Protein AF-A0A939VYL7-F1 (afdb_monomer_lite)

Radius of gyration: 39.89 Å; chains: 1; bounding box: 99×56×83 Å

Secondary structure (DSSP, 8-state):
---PPP---HHHHHHHHHHHHS---STT-HHHHHHHHHHHHHHHHHTT---HHHHHHHTT-PPPEEHHHHHHHHHHHHHT--TTS-PPPGGGS-HHHHHHHHHHHS-HHHHHH-SS--SEE-TTT-HHHHIIIIIHHHHHHHTTT---HHHHHHHHHHHHHHHHHHH--HHHHHHHHHHHHHHHHSS-----HHHHHHHHHHHHHHHHHHHHHHHHHHHHHHHHHHHHH-EEE-HHHHHHHHHHHHHS-S--HHHHHHHHHHHHHTT----PPEE-GGG-EEEEHHHHHHHHHHT--SS--HHHHHHHHHHH-EEGGGS--

Sequence (321 aa):
MNIEKIDLTIPQRRLMEIFAKTEVRGDYSDQCVRALLAYARELLNEHGYQSKTLNALLDGTLPRLDFGRYYHMVMCSIYDFDPNTPGTPPEQLSPREYRDSLLNCFPKIFCDLFPEPVQYIAPDQNLLITWEMWYGDLVKQELANIDDEEMRSILRIIYDYIQVCVSGWPIFHQCFMSRWTQYLLTREWPDNEDFYKEKWLEEKELREAFQKTNAYLAKENQEYSDALKERFITIADAARAVLRVAYSQDNVEKEADAWRKRITEGRVDLGDAIAGRQGRKFYSVAKVIRAFQKTNRETITDGQIADAINAKAIPKNRLPQ

Structure (mmCIF, N/CA/C/O backbone):
data_AF-A0A939VYL7-F1
#
_entry.id   AF-A0A939VYL7-F1
#
loop_
_atom_site.group_PDB
_atom_site.id
_atom_site.type_symbol
_atom_site.label_atom_id
_atom_site.label_alt_id
_atom_site.label_comp_id
_atom_site.label_asym_id
_atom_site.label_entity_id
_atom_site.label_seq_id
_atom_site.pdbx_PDB_ins_code
_atom_site.Cartn_x
_atom_site.Cartn_y
_atom_site.Cartn_z
_atom_site.occupancy
_atom_site.B_iso_or_equiv
_atom_site.auth_seq_id
_atom_site.auth_comp_id
_atom_site.auth_asym_id
_atom_site.auth_atom_id
_atom_site.pdbx_PDB_model_num
ATOM 1 N N . MET A 1 1 ? 18.830 -21.837 11.024 1.00 29.56 1 MET A N 1
ATOM 2 C CA . MET A 1 1 ? 19.267 -20.513 11.505 1.00 29.56 1 MET A CA 1
ATOM 3 C C . MET A 1 1 ? 18.029 -19.828 12.061 1.00 29.56 1 MET A C 1
ATOM 5 O O . MET A 1 1 ? 17.150 -19.490 11.280 1.00 29.56 1 MET A O 1
ATOM 9 N N . ASN A 1 2 ? 17.890 -19.784 13.388 1.00 27.95 2 ASN A N 1
ATOM 10 C CA . ASN A 1 2 ? 16.735 -19.182 14.057 1.00 27.95 2 ASN A CA 1
ATOM 11 C C . ASN A 1 2 ? 16.983 -17.681 14.198 1.00 27.95 2 ASN A C 1
ATOM 13 O O . ASN A 1 2 ? 18.020 -17.276 14.711 1.00 27.95 2 ASN A O 1
ATOM 17 N N . ILE A 1 3 ? 16.049 -16.874 13.703 1.00 35.19 3 ILE A N 1
ATOM 18 C CA . ILE A 1 3 ? 16.029 -15.428 13.914 1.00 35.19 3 ILE A CA 1
ATOM 19 C C . ILE A 1 3 ? 15.548 -15.227 15.355 1.00 35.19 3 ILE A C 1
ATOM 21 O O . ILE A 1 3 ? 14.353 -15.341 15.629 1.00 35.19 3 ILE A O 1
ATOM 25 N N . GLU A 1 4 ? 16.476 -15.027 16.289 1.00 41.34 4 GLU A N 1
ATOM 26 C CA . GLU A 1 4 ? 16.123 -14.598 17.643 1.00 41.34 4 GLU A CA 1
ATOM 27 C C . GLU A 1 4 ? 15.567 -13.167 17.598 1.00 41.34 4 GLU A C 1
ATOM 29 O O . GLU A 1 4 ? 15.972 -12.329 16.791 1.00 41.34 4 GLU A O 1
ATOM 34 N N . LYS A 1 5 ? 14.496 -12.974 18.369 1.00 43.06 5 LYS A N 1
ATOM 35 C CA . LYS A 1 5 ? 13.438 -11.982 18.172 1.00 43.06 5 LYS A CA 1
ATOM 36 C C . LYS A 1 5 ? 13.923 -10.548 18.386 1.00 43.06 5 LYS A C 1
ATOM 38 O O . LYS A 1 5 ? 14.433 -10.212 19.444 1.00 43.06 5 LYS A O 1
ATOM 43 N N . ILE A 1 6 ? 13.599 -9.676 17.432 1.00 49.97 6 ILE A N 1
ATOM 44 C CA . ILE A 1 6 ? 13.394 -8.252 17.712 1.00 49.97 6 ILE A CA 1
ATOM 45 C C . ILE A 1 6 ? 12.226 -8.177 18.711 1.00 49.97 6 ILE A C 1
ATOM 47 O O . ILE A 1 6 ? 11.111 -8.632 18.405 1.00 49.97 6 ILE A O 1
ATOM 51 N N . ASP A 1 7 ? 12.464 -7.649 19.912 1.00 45.94 7 ASP A N 1
ATOM 52 C CA . ASP A 1 7 ? 11.412 -7.417 20.909 1.00 45.94 7 ASP A CA 1
ATOM 53 C C . ASP A 1 7 ? 10.628 -6.145 20.581 1.00 45.94 7 ASP A C 1
ATOM 55 O O . ASP A 1 7 ? 10.653 -5.138 21.272 1.00 45.94 7 ASP A O 1
ATOM 59 N N . LEU A 1 8 ? 9.908 -6.230 19.464 1.00 52.94 8 LEU A N 1
ATOM 60 C CA . LEU A 1 8 ? 8.768 -5.379 19.157 1.00 52.94 8 LEU A CA 1
ATOM 61 C C . LEU A 1 8 ? 7.708 -5.543 20.250 1.00 52.94 8 LEU A C 1
ATOM 63 O O . LEU A 1 8 ? 7.498 -6.663 20.740 1.00 52.94 8 LEU A O 1
ATOM 67 N N . THR A 1 9 ? 6.963 -4.474 20.556 1.00 65.06 9 THR A N 1
ATOM 68 C CA . THR A 1 9 ? 5.746 -4.622 21.365 1.00 65.06 9 THR A CA 1
ATOM 69 C C . THR A 1 9 ? 4.814 -5.640 20.692 1.00 65.06 9 THR A C 1
ATOM 71 O O . THR A 1 9 ? 4.829 -5.799 19.463 1.00 65.06 9 THR A O 1
ATOM 74 N N . ILE A 1 10 ? 4.009 -6.369 21.478 1.00 67.69 10 ILE A N 1
ATOM 75 C CA . ILE A 1 10 ? 3.039 -7.339 20.931 1.00 67.69 10 ILE A CA 1
ATOM 76 C C . ILE A 1 10 ? 2.204 -6.690 19.806 1.00 67.69 10 ILE A C 1
ATOM 78 O O . ILE A 1 10 ? 2.081 -7.316 18.745 1.00 67.69 10 ILE A O 1
ATOM 82 N N . PRO A 1 11 ? 1.752 -5.423 19.947 1.00 75.31 11 PRO A N 1
ATOM 83 C CA . PRO A 1 11 ? 1.031 -4.759 18.877 1.00 75.31 11 PRO A CA 1
ATOM 84 C C . PRO A 1 11 ? 1.819 -4.492 17.589 1.00 75.31 11 PRO A C 1
ATOM 86 O O . PRO A 1 11 ? 1.315 -4.722 16.486 1.00 75.31 11 PRO A O 1
ATOM 89 N N . GLN A 1 12 ? 3.072 -4.051 17.704 1.00 73.25 12 GLN A N 1
ATOM 90 C CA . GLN A 1 12 ? 3.940 -3.794 16.552 1.00 73.25 12 GLN A CA 1
ATOM 91 C C . GLN A 1 12 ? 4.278 -5.073 15.789 1.00 73.25 12 GLN A C 1
ATOM 93 O O . GLN A 1 12 ? 4.226 -5.098 14.558 1.00 73.25 12 GLN A O 1
ATOM 98 N N . ARG A 1 13 ? 4.581 -6.156 16.517 1.00 73.44 13 ARG A N 1
ATOM 99 C CA . ARG A 1 13 ? 4.866 -7.464 15.919 1.00 73.44 13 ARG A CA 1
ATOM 100 C C . ARG A 1 13 ? 3.677 -7.950 15.098 1.00 73.44 13 ARG A C 1
ATOM 102 O O . ARG A 1 13 ? 3.864 -8.387 13.967 1.00 73.44 13 ARG A O 1
ATOM 109 N N . ARG A 1 14 ? 2.457 -7.826 15.631 1.00 79.50 14 ARG A N 1
ATOM 110 C CA . ARG A 1 14 ? 1.227 -8.229 14.932 1.00 79.50 14 ARG A CA 1
ATOM 111 C C . ARG A 1 14 ? 0.987 -7.405 13.667 1.00 79.50 14 ARG A C 1
ATOM 113 O O . ARG A 1 14 ? 0.710 -7.997 12.629 1.00 79.50 14 ARG A O 1
ATOM 120 N N . LEU A 1 15 ? 1.179 -6.084 13.707 1.00 84.56 15 LEU A N 1
ATOM 121 C CA . LEU A 1 15 ? 1.085 -5.237 12.508 1.00 84.56 15 LEU A CA 1
ATOM 122 C C . LEU A 1 15 ? 2.113 -5.617 11.439 1.00 84.56 15 LEU A C 1
ATOM 124 O O . LEU A 1 15 ? 1.754 -5.786 10.274 1.00 84.56 15 LEU A O 1
ATOM 128 N N . MET A 1 16 ? 3.379 -5.795 11.825 1.00 81.69 16 MET A N 1
ATOM 129 C CA . MET A 1 16 ? 4.428 -6.220 10.895 1.00 81.69 16 MET A CA 1
ATOM 130 C C . MET A 1 16 ? 4.134 -7.593 10.293 1.00 81.69 16 MET A C 1
ATOM 132 O O . MET A 1 16 ? 4.330 -7.791 9.098 1.00 81.69 16 MET A O 1
ATOM 136 N N . GLU A 1 17 ? 3.637 -8.534 11.096 1.00 81.44 17 GLU A N 1
ATOM 137 C CA . GLU A 1 17 ? 3.225 -9.845 10.605 1.00 81.44 17 GLU A CA 1
ATOM 138 C C . GLU A 1 17 ? 2.096 -9.747 9.579 1.00 81.44 17 GLU A C 1
ATOM 140 O O . GLU A 1 17 ? 2.155 -10.449 8.575 1.00 81.44 17 GLU A O 1
ATOM 145 N N . ILE A 1 18 ? 1.103 -8.878 9.789 1.00 86.31 18 ILE A N 1
ATOM 146 C CA . ILE A 1 18 ? 0.017 -8.664 8.823 1.00 86.31 18 ILE A CA 1
ATOM 147 C C . ILE A 1 18 ? 0.576 -8.118 7.506 1.00 86.31 18 ILE A C 1
ATOM 149 O O . ILE A 1 18 ? 0.309 -8.696 6.451 1.00 86.31 18 ILE A O 1
ATOM 153 N N . PHE A 1 19 ? 1.408 -7.073 7.554 1.00 84.50 19 PHE A N 1
ATOM 154 C CA . PHE A 1 19 ? 2.017 -6.503 6.349 1.00 84.50 19 PHE A CA 1
ATOM 155 C C . PHE A 1 19 ? 2.957 -7.479 5.625 1.00 84.50 19 PHE A C 1
ATOM 157 O O . PHE A 1 19 ? 3.020 -7.464 4.400 1.00 84.50 19 PHE A O 1
ATOM 164 N N . ALA A 1 20 ? 3.680 -8.334 6.355 1.00 80.19 20 ALA A N 1
ATOM 165 C CA . ALA A 1 20 ? 4.645 -9.269 5.775 1.00 80.19 20 ALA A CA 1
ATOM 166 C C . ALA A 1 20 ? 4.014 -10.570 5.252 1.00 80.19 20 ALA A C 1
ATOM 168 O O . ALA A 1 20 ? 4.524 -11.153 4.297 1.00 80.19 20 ALA A O 1
ATOM 169 N N . LYS A 1 21 ? 2.951 -11.068 5.899 1.00 76.50 21 LYS A N 1
ATOM 170 C CA . LYS A 1 21 ? 2.334 -12.369 5.579 1.00 76.50 21 LYS A CA 1
ATOM 171 C C . LYS A 1 21 ? 1.180 -12.266 4.597 1.00 76.50 21 LYS A C 1
ATOM 173 O O . LYS A 1 21 ? 0.828 -13.277 3.991 1.00 76.50 21 LYS A O 1
ATOM 178 N N . THR A 1 22 ? 0.566 -11.094 4.459 1.00 73.31 22 THR A N 1
ATOM 179 C CA . THR A 1 22 ? -0.538 -10.950 3.517 1.00 73.31 22 THR A CA 1
ATOM 180 C C . THR A 1 22 ? 0.039 -10.808 2.120 1.00 73.31 22 THR A C 1
ATOM 182 O O . THR A 1 22 ? 0.598 -9.770 1.772 1.00 73.31 22 THR A O 1
ATOM 185 N N . GLU A 1 23 ? -0.053 -11.874 1.322 1.00 58.44 23 GLU A N 1
ATOM 186 C CA . GLU A 1 23 ? 0.289 -11.788 -0.092 1.00 58.44 23 GLU A CA 1
ATOM 187 C C . GLU A 1 23 ? -0.561 -10.683 -0.730 1.00 58.44 23 GLU A C 1
ATOM 189 O O . GLU A 1 23 ? -1.791 -10.737 -0.721 1.00 58.44 23 GLU A O 1
ATOM 194 N N . VAL A 1 24 ? 0.091 -9.681 -1.320 1.00 62.75 24 VAL A N 1
ATOM 195 C CA . VAL A 1 24 ? -0.581 -8.683 -2.157 1.00 62.75 24 VAL A CA 1
ATOM 196 C C . VAL A 1 24 ? -0.895 -9.341 -3.505 1.00 62.75 24 VAL A C 1
ATOM 198 O O . VAL A 1 24 ? -0.261 -9.069 -4.521 1.00 62.75 24 VAL A O 1
ATOM 201 N N . ARG A 1 25 ? -1.819 -10.305 -3.506 1.00 47.66 25 ARG A N 1
ATOM 202 C CA . ARG A 1 25 ? -2.369 -10.918 -4.720 1.00 47.66 25 ARG A CA 1
ATOM 203 C C . ARG A 1 25 ? -3.832 -10.505 -4.848 1.00 47.66 25 ARG A C 1
ATOM 205 O O . ARG A 1 25 ? -4.690 -11.024 -4.142 1.00 47.66 25 ARG A O 1
ATOM 212 N N . GLY A 1 26 ? -4.097 -9.554 -5.742 1.00 55.09 26 GLY A N 1
ATOM 213 C CA . GLY A 1 26 ? -5.424 -8.980 -5.999 1.00 55.09 26 GLY A CA 1
ATOM 214 C C . GLY A 1 26 ? -5.404 -7.448 -6.056 1.00 55.09 26 GLY A C 1
ATOM 215 O O . GLY A 1 26 ? -4.470 -6.824 -5.554 1.00 55.09 26 GLY A O 1
ATOM 216 N N . ASP A 1 27 ? -6.436 -6.859 -6.667 1.00 57.31 27 ASP A N 1
ATOM 217 C CA . ASP A 1 27 ? -6.371 -5.540 -7.323 1.00 57.31 27 ASP A CA 1
ATOM 218 C C . ASP A 1 27 ? -6.078 -4.326 -6.413 1.00 57.31 27 ASP A C 1
ATOM 220 O O . ASP A 1 27 ? -5.590 -3.319 -6.916 1.00 57.31 27 ASP A O 1
ATOM 224 N N . TYR A 1 28 ? -6.293 -4.402 -5.088 1.00 72.50 28 TYR A N 1
ATOM 225 C CA . TYR A 1 28 ? -6.096 -3.256 -4.169 1.00 72.50 28 TYR A CA 1
ATOM 226 C C . TYR A 1 28 ? -5.668 -3.629 -2.736 1.00 72.50 28 TYR A C 1
ATOM 228 O O . TYR A 1 28 ? -5.910 -2.876 -1.801 1.00 72.50 28 TYR A O 1
ATOM 236 N N . SER A 1 29 ? -5.034 -4.786 -2.511 1.00 76.38 29 SER A N 1
ATOM 237 C CA . SER A 1 29 ? -4.622 -5.233 -1.155 1.00 76.38 29 SER A CA 1
ATOM 238 C C . SER A 1 29 ? -5.770 -5.434 -0.141 1.00 76.38 29 SER A C 1
ATOM 240 O O . SER A 1 29 ? -5.541 -5.385 1.069 1.00 76.38 29 SER A O 1
ATOM 242 N N . ASP A 1 30 ? -6.996 -5.715 -0.606 1.00 83.25 30 ASP A N 1
ATOM 243 C CA . ASP A 1 30 ? -8.198 -5.901 0.236 1.00 83.25 30 ASP A CA 1
ATOM 244 C C . ASP A 1 30 ? -7.983 -6.917 1.378 1.00 83.25 30 ASP A C 1
ATOM 246 O O . ASP A 1 30 ? -8.391 -6.682 2.514 1.00 83.25 30 ASP A O 1
ATOM 250 N N . GLN A 1 31 ? -7.248 -8.006 1.123 1.00 86.69 31 GLN A N 1
ATOM 251 C CA . GLN A 1 31 ? -6.921 -9.012 2.143 1.00 86.69 31 GLN A CA 1
ATOM 252 C C . GLN A 1 31 ? -6.084 -8.445 3.299 1.00 86.69 31 GLN A C 1
ATOM 254 O O . GLN A 1 31 ? -6.348 -8.756 4.461 1.00 86.69 31 GLN A O 1
ATOM 259 N N . CYS A 1 32 ? -5.097 -7.596 2.992 1.00 88.69 32 CYS A N 1
ATOM 260 C CA . CYS A 1 32 ? -4.253 -6.955 4.001 1.00 88.69 32 CYS A CA 1
ATOM 261 C C . CYS A 1 32 ? -5.101 -6.015 4.857 1.00 88.69 32 CYS A C 1
ATOM 263 O O . CYS A 1 32 ? -5.047 -6.057 6.084 1.00 88.69 32 CYS A O 1
ATOM 265 N N . VAL A 1 33 ? -5.971 -5.236 4.213 1.00 90.69 33 VAL A N 1
ATOM 266 C CA . VAL A 1 33 ? -6.884 -4.326 4.905 1.00 90.69 33 VAL A CA 1
ATOM 267 C C . VAL A 1 33 ? -7.865 -5.070 5.809 1.00 90.69 33 VAL A C 1
ATOM 269 O O . VAL A 1 33 ? -8.046 -4.669 6.959 1.00 90.69 33 VAL A O 1
ATOM 272 N N . ARG A 1 34 ? -8.442 -6.190 5.361 1.00 91.12 34 ARG A N 1
ATOM 273 C CA . ARG A 1 34 ? -9.291 -7.035 6.217 1.00 91.12 34 ARG A CA 1
ATOM 274 C C . ARG A 1 34 ? -8.541 -7.535 7.448 1.00 91.12 34 ARG A C 1
ATOM 276 O O . ARG A 1 34 ? -9.085 -7.472 8.547 1.00 91.12 34 ARG A O 1
ATOM 283 N N . ALA A 1 35 ? -7.299 -7.991 7.285 1.00 91.88 35 ALA A N 1
ATOM 284 C CA . ALA A 1 35 ? -6.472 -8.444 8.400 1.00 91.88 35 ALA A CA 1
ATOM 285 C C . ALA A 1 35 ? -6.142 -7.303 9.381 1.00 91.88 35 ALA A C 1
ATOM 287 O O . ALA A 1 35 ? -6.247 -7.489 10.593 1.00 91.88 35 ALA A O 1
ATOM 288 N N . LEU A 1 36 ? -5.818 -6.110 8.873 1.00 94.06 36 LEU A N 1
ATOM 289 C CA . LEU A 1 36 ? -5.571 -4.919 9.690 1.00 94.06 36 LEU A CA 1
ATOM 290 C C . LEU A 1 36 ? -6.812 -4.493 10.484 1.00 94.06 36 LEU A C 1
ATOM 292 O O . LEU A 1 36 ? -6.714 -4.218 11.678 1.00 94.06 36 LEU A O 1
ATOM 296 N N . LEU A 1 37 ? -7.987 -4.470 9.854 1.00 93.94 37 LEU A N 1
ATOM 297 C CA . LEU A 1 37 ? -9.239 -4.127 10.529 1.00 93.94 37 LEU A CA 1
ATOM 298 C C . LEU A 1 37 ? -9.678 -5.196 11.536 1.00 93.94 37 LEU A C 1
ATOM 300 O O . LEU A 1 37 ? -10.166 -4.851 12.612 1.00 93.94 37 LEU A O 1
ATOM 304 N N . ALA A 1 38 ? -9.473 -6.480 11.235 1.00 94.25 38 ALA A N 1
ATOM 305 C CA . ALA A 1 38 ? -9.711 -7.558 12.193 1.00 94.25 38 ALA A CA 1
ATOM 306 C C . ALA A 1 38 ? -8.823 -7.403 13.431 1.00 94.25 38 ALA A C 1
ATOM 308 O O . ALA A 1 38 ? -9.303 -7.527 14.555 1.00 94.25 38 ALA A O 1
ATOM 309 N N . TYR A 1 39 ? -7.560 -7.042 13.226 1.00 94.19 39 TYR A N 1
ATOM 310 C CA . TYR A 1 39 ? -6.636 -6.752 14.309 1.00 94.19 39 TYR A CA 1
ATOM 311 C C . TYR A 1 39 ? -7.027 -5.496 15.109 1.00 94.19 39 TYR A C 1
ATOM 313 O O . TYR A 1 39 ? -6.986 -5.509 16.336 1.00 94.19 39 TYR A O 1
ATOM 321 N N . ALA A 1 40 ? -7.508 -4.435 14.453 1.00 93.12 40 ALA A N 1
ATOM 322 C CA . ALA A 1 40 ? -8.075 -3.281 15.155 1.00 93.12 40 ALA A CA 1
ATOM 323 C C . ALA A 1 40 ? -9.275 -3.673 16.037 1.00 93.12 40 ALA A C 1
ATOM 325 O O . ALA A 1 40 ? -9.379 -3.211 17.172 1.00 93.12 40 ALA A O 1
ATOM 326 N N . ARG A 1 41 ? -10.154 -4.559 15.549 1.00 94.50 41 ARG A N 1
ATOM 327 C CA . ARG A 1 41 ? -11.270 -5.112 16.332 1.00 94.50 41 ARG A CA 1
ATOM 328 C C . ARG A 1 41 ? -10.785 -5.919 17.541 1.00 94.50 41 ARG A C 1
ATOM 330 O O . ARG A 1 41 ? -11.358 -5.772 18.616 1.00 94.50 41 ARG A O 1
ATOM 337 N N . GLU A 1 42 ? -9.747 -6.743 17.383 1.00 93.12 42 GLU A N 1
ATOM 338 C CA . GLU A 1 42 ? -9.113 -7.472 18.497 1.00 93.12 42 GLU A CA 1
ATOM 339 C C . GLU A 1 42 ? -8.641 -6.500 19.589 1.00 93.12 42 GLU A C 1
ATOM 341 O O . GLU A 1 42 ? -9.058 -6.627 20.740 1.00 93.12 42 GLU A O 1
ATOM 346 N N . LEU A 1 43 ? -7.875 -5.469 19.214 1.00 90.81 43 LEU A N 1
ATOM 347 C CA . LEU A 1 43 ? -7.377 -4.459 20.154 1.00 90.81 43 LEU A CA 1
ATOM 348 C C . LEU A 1 43 ? -8.503 -3.709 20.879 1.00 90.81 43 LEU A C 1
ATOM 350 O O . LEU A 1 43 ? -8.403 -3.473 22.084 1.00 90.81 43 LEU A O 1
ATOM 354 N N . LEU A 1 44 ? -9.582 -3.353 20.167 1.00 91.38 44 LEU A N 1
ATOM 355 C CA . LEU A 1 44 ? -10.740 -2.669 20.764 1.00 91.38 44 LEU A CA 1
ATOM 356 C C . LEU A 1 44 ? -11.351 -3.527 21.866 1.00 91.38 44 LEU A C 1
ATOM 358 O O . LEU A 1 44 ? -11.579 -3.032 22.967 1.00 91.38 44 LEU A O 1
ATOM 362 N N . ASN A 1 45 ? -11.546 -4.817 21.588 1.00 91.19 45 ASN A N 1
ATOM 363 C CA . ASN A 1 45 ? -12.119 -5.754 22.545 1.00 91.19 45 ASN A CA 1
ATOM 364 C C . ASN A 1 45 ? -11.245 -5.907 23.797 1.00 91.19 45 ASN A C 1
ATOM 366 O O . ASN A 1 45 ? -11.778 -5.920 24.905 1.00 91.19 45 ASN A O 1
ATOM 370 N N . GLU A 1 46 ? -9.921 -5.987 23.637 1.00 88.56 46 GLU A N 1
ATOM 371 C CA . GLU A 1 46 ? -8.975 -6.081 24.759 1.00 88.56 46 GLU A CA 1
ATOM 372 C C . GLU A 1 46 ? -9.034 -4.854 25.681 1.00 88.56 46 GLU A C 1
ATOM 374 O O . GLU A 1 46 ? -8.888 -4.986 26.895 1.00 88.56 46 GLU A O 1
ATOM 379 N N . HIS A 1 47 ? -9.303 -3.674 25.116 1.00 85.50 47 HIS A N 1
ATOM 380 C CA . HIS A 1 47 ? -9.349 -2.399 25.839 1.00 85.50 47 HIS A CA 1
ATOM 381 C C . HIS A 1 47 ? -10.779 -2.000 26.248 1.00 85.50 47 HIS A C 1
ATOM 383 O O . HIS A 1 47 ? -11.005 -0.895 26.737 1.00 85.50 47 HIS A O 1
ATOM 389 N N . GLY A 1 48 ? -11.762 -2.890 26.061 1.00 88.19 48 GLY A N 1
ATOM 390 C CA . GLY A 1 48 ? -13.160 -2.650 26.432 1.00 88.19 48 GLY A CA 1
ATOM 391 C C . GLY A 1 48 ? -13.907 -1.659 25.531 1.00 88.19 48 GLY A C 1
ATOM 392 O O . GLY A 1 48 ? -15.006 -1.228 25.879 1.00 88.19 48 GLY A O 1
ATOM 393 N N . TYR A 1 49 ? -13.349 -1.313 24.371 1.00 90.06 49 TYR A N 1
ATOM 394 C CA . TYR A 1 49 ? -14.006 -0.493 23.357 1.00 90.06 49 TYR A CA 1
ATOM 395 C C . TYR A 1 49 ? -14.791 -1.358 22.365 1.00 90.06 49 TYR A C 1
ATOM 397 O O . TYR A 1 49 ? -14.512 -2.539 22.163 1.00 90.06 49 TYR A O 1
ATOM 405 N N . GLN A 1 50 ? -15.789 -0.760 21.717 1.00 89.56 50 GLN A N 1
ATOM 406 C CA . GLN A 1 50 ? -16.590 -1.401 20.675 1.00 89.56 50 GLN A CA 1
ATOM 407 C C . GLN A 1 50 ? -16.861 -0.405 19.548 1.00 89.56 50 GLN A C 1
ATOM 409 O O . GLN A 1 50 ? -17.252 0.730 19.811 1.00 89.56 50 GLN A O 1
ATOM 414 N N . SER A 1 51 ? -16.715 -0.849 18.299 1.00 93.38 51 SER A N 1
ATOM 415 C CA . SER A 1 51 ? -17.203 -0.124 17.121 1.00 93.38 51 SER A CA 1
ATOM 416 C C . SER A 1 51 ? -18.271 -0.962 16.439 1.00 93.38 51 SER A C 1
ATOM 418 O O . SER A 1 51 ? -17.998 -2.034 15.893 1.00 93.38 51 SER A O 1
ATOM 420 N N . LYS A 1 52 ? -19.513 -0.469 16.474 1.00 94.44 52 LYS A N 1
ATOM 421 C CA . LYS A 1 52 ? -20.643 -1.134 15.820 1.00 94.44 52 LYS A CA 1
ATOM 422 C C . LYS A 1 52 ? -20.401 -1.209 14.317 1.00 94.44 52 LYS A C 1
ATOM 424 O O . LYS A 1 52 ? -20.677 -2.240 13.706 1.00 94.44 52 LYS A O 1
ATOM 429 N N . THR A 1 53 ? -19.877 -0.131 13.742 1.00 93.94 53 THR A N 1
ATOM 430 C CA . THR A 1 53 ? -19.656 -0.044 12.304 1.00 93.94 53 THR A CA 1
ATOM 431 C C . THR A 1 53 ? -18.527 -0.967 11.846 1.00 93.94 53 THR A C 1
ATOM 433 O O . THR A 1 53 ? -18.706 -1.694 10.871 1.00 93.94 53 THR A O 1
ATOM 436 N N . LEU A 1 54 ? -17.406 -1.025 12.573 1.00 94.00 54 LEU A N 1
ATOM 437 C CA . LEU A 1 54 ? -16.301 -1.938 12.263 1.00 94.00 54 LEU A CA 1
ATOM 438 C C . LEU A 1 54 ? -16.732 -3.405 12.345 1.00 94.00 54 LEU A C 1
ATOM 440 O O . LEU A 1 54 ? -16.384 -4.200 11.474 1.00 94.00 54 LEU A O 1
ATOM 444 N N . ASN A 1 55 ? -17.513 -3.758 13.368 1.00 94.38 55 ASN A N 1
ATOM 445 C CA . ASN A 1 55 ? -18.047 -5.109 13.505 1.00 94.38 55 ASN A CA 1
ATOM 446 C C . ASN A 1 55 ? -18.951 -5.453 12.315 1.00 94.38 55 ASN A C 1
ATOM 448 O O . ASN A 1 55 ? -18.747 -6.472 11.663 1.00 94.38 55 ASN A O 1
ATOM 452 N N . ALA A 1 56 ? -19.878 -4.560 11.955 1.00 92.88 56 ALA A N 1
ATOM 453 C CA . ALA A 1 56 ? -20.776 -4.790 10.829 1.00 92.88 56 ALA A CA 1
ATOM 454 C C . ALA A 1 56 ? -20.046 -4.910 9.477 1.00 92.88 56 ALA A C 1
ATOM 456 O O . ALA A 1 56 ? -20.430 -5.745 8.655 1.00 92.88 56 ALA A O 1
ATOM 457 N N . LEU A 1 57 ? -18.988 -4.113 9.267 1.00 91.19 57 LEU A N 1
ATOM 458 C CA . LEU A 1 57 ? -18.097 -4.192 8.103 1.00 91.19 57 LEU A CA 1
ATOM 459 C C . LEU A 1 57 ? -17.436 -5.570 7.989 1.00 91.19 57 LEU A C 1
ATOM 461 O O . LEU A 1 57 ? -17.487 -6.200 6.935 1.00 91.19 57 LEU A O 1
ATOM 465 N N . LEU A 1 58 ? -16.812 -6.034 9.074 1.00 91.62 58 LEU A N 1
ATOM 466 C CA . LEU A 1 58 ? -16.064 -7.293 9.090 1.00 91.62 58 LEU A CA 1
ATOM 467 C C . LEU A 1 58 ? -16.973 -8.523 9.030 1.00 91.62 58 LEU A C 1
ATOM 469 O O . LEU A 1 58 ? -16.592 -9.526 8.430 1.00 91.62 58 LEU A O 1
ATOM 473 N N . ASP A 1 59 ? -18.166 -8.435 9.613 1.00 91.44 59 ASP A N 1
ATOM 474 C CA . ASP A 1 59 ? -19.133 -9.533 9.652 1.00 91.44 59 ASP A CA 1
ATOM 475 C C . ASP A 1 59 ? -20.030 -9.574 8.397 1.00 91.44 59 ASP A C 1
ATOM 477 O O . ASP A 1 59 ? -20.851 -10.479 8.255 1.00 91.44 59 ASP A O 1
ATOM 481 N N . GLY A 1 60 ? -19.898 -8.602 7.484 1.00 87.81 60 GLY A N 1
ATOM 482 C CA . GLY A 1 60 ? -20.665 -8.549 6.235 1.00 87.81 60 GLY A CA 1
ATOM 483 C C . GLY A 1 60 ? -22.165 -8.312 6.441 1.00 87.81 60 GLY A C 1
ATOM 484 O O . GLY A 1 60 ? -22.980 -8.768 5.645 1.00 87.81 60 GLY A O 1
ATOM 485 N N . THR A 1 61 ? -22.547 -7.618 7.517 1.00 91.19 61 THR A N 1
ATOM 486 C CA . THR A 1 61 ? -23.962 -7.408 7.898 1.00 91.19 61 THR A CA 1
ATOM 487 C C . THR A 1 61 ? -24.518 -6.048 7.472 1.00 91.19 61 THR A C 1
ATOM 489 O O . THR A 1 61 ? -25.666 -5.715 7.776 1.00 91.19 61 THR A O 1
ATOM 492 N N . LEU A 1 62 ? -23.719 -5.247 6.765 1.00 90.50 62 LEU A N 1
ATOM 493 C CA . LEU A 1 62 ? -24.141 -3.946 6.260 1.00 90.50 62 LEU A CA 1
ATOM 494 C C . LEU A 1 62 ? -25.190 -4.066 5.140 1.00 90.50 62 LEU A C 1
ATOM 496 O O . LEU A 1 62 ? -25.151 -5.007 4.344 1.00 90.50 62 LEU A O 1
ATOM 500 N N . PRO A 1 63 ? -26.125 -3.102 5.043 1.00 89.81 63 PRO A N 1
ATOM 501 C CA . PRO A 1 63 ? -27.067 -3.046 3.933 1.00 89.81 63 PRO A CA 1
ATOM 502 C C . PRO A 1 63 ? -26.351 -2.715 2.618 1.00 89.81 63 PRO A C 1
ATOM 504 O O . PRO A 1 63 ? -25.268 -2.136 2.616 1.00 89.81 63 PRO A O 1
ATOM 507 N N . ARG A 1 64 ? -26.993 -3.029 1.485 1.00 90.19 64 ARG A N 1
ATOM 508 C CA . ARG A 1 64 ? -26.505 -2.613 0.161 1.00 90.19 64 ARG A CA 1
ATOM 509 C C . ARG A 1 64 ? -26.337 -1.097 0.090 1.00 90.19 64 ARG A C 1
ATOM 511 O O . ARG A 1 64 ? -27.196 -0.354 0.564 1.00 90.19 64 ARG A O 1
ATOM 518 N N . LEU A 1 65 ? -25.251 -0.665 -0.541 1.00 90.88 65 LEU A N 1
ATOM 519 C CA . LEU A 1 65 ? -24.879 0.740 -0.648 1.00 90.88 65 LEU A CA 1
ATOM 520 C C . LEU A 1 65 ? -25.496 1.343 -1.899 1.00 90.88 65 LEU A C 1
ATOM 522 O O . LEU A 1 65 ? -25.351 0.781 -2.980 1.00 90.88 65 LEU A O 1
ATOM 526 N N . ASP A 1 66 ? -26.161 2.482 -1.751 1.00 91.12 66 ASP A N 1
ATOM 527 C CA . ASP A 1 66 ? -26.709 3.249 -2.868 1.00 91.12 66 ASP A CA 1
ATOM 528 C C . ASP A 1 66 ? -25.595 4.101 -3.494 1.00 91.12 66 ASP A C 1
ATOM 530 O O . ASP A 1 66 ? -25.205 5.142 -2.952 1.00 91.12 66 ASP A O 1
ATOM 534 N N . PHE A 1 67 ? -25.043 3.624 -4.613 1.00 90.81 67 PHE A N 1
ATOM 535 C CA . PHE A 1 67 ? -23.949 4.310 -5.298 1.00 90.81 67 PHE A CA 1
ATOM 536 C C . PHE A 1 67 ? -24.427 5.588 -5.980 1.00 90.81 67 PHE A C 1
ATOM 538 O O . PHE A 1 67 ? -23.708 6.581 -5.945 1.00 90.81 67 PHE A O 1
ATOM 545 N N . GLY A 1 68 ? -25.647 5.611 -6.524 1.00 90.25 68 GLY A N 1
ATOM 546 C CA . GLY A 1 68 ? -26.216 6.815 -7.131 1.00 90.25 68 GLY A CA 1
ATOM 547 C C . GLY A 1 68 ? -26.329 7.960 -6.123 1.00 90.25 68 GLY A C 1
ATOM 548 O O . GLY A 1 68 ? -25.917 9.088 -6.403 1.00 90.25 68 GLY A O 1
ATOM 549 N N . ARG A 1 69 ? -26.800 7.662 -4.907 1.00 89.69 69 ARG A N 1
ATOM 550 C CA . ARG A 1 69 ? -26.861 8.637 -3.811 1.00 89.69 69 ARG A CA 1
ATOM 551 C C . ARG A 1 69 ? -25.477 9.092 -3.353 1.00 89.69 69 ARG A C 1
ATOM 553 O O . ARG A 1 69 ? -25.281 10.286 -3.127 1.00 89.69 69 ARG A O 1
ATOM 560 N N . TYR A 1 70 ? -24.534 8.163 -3.196 1.00 91.00 70 TYR A N 1
ATOM 561 C CA . TYR A 1 70 ? -23.153 8.496 -2.838 1.00 91.00 70 TYR A CA 1
ATOM 562 C C . TYR A 1 70 ? -22.504 9.399 -3.889 1.00 91.00 70 TYR A C 1
ATOM 564 O O . TYR A 1 70 ? -21.971 10.454 -3.554 1.00 91.00 70 TYR A O 1
ATOM 572 N N . TYR A 1 71 ? -22.629 9.021 -5.160 1.00 92.00 71 TYR A N 1
ATOM 573 C CA . TYR A 1 71 ? -22.129 9.770 -6.302 1.00 92.00 71 TYR A CA 1
ATOM 574 C C . TYR A 1 71 ? -22.675 11.202 -6.308 1.00 92.00 71 TYR A C 1
ATOM 576 O O . TYR A 1 71 ? -21.902 12.155 -6.380 1.00 92.00 71 TYR A O 1
ATOM 584 N N . HIS A 1 72 ? -23.994 11.361 -6.152 1.00 90.50 72 HIS A N 1
ATOM 585 C CA . HIS A 1 72 ? -24.638 12.673 -6.051 1.00 90.50 72 HIS A CA 1
ATOM 586 C C . HIS A 1 72 ? -24.051 13.515 -4.915 1.00 90.50 72 HIS A C 1
ATOM 588 O O . HIS A 1 72 ? -23.670 14.663 -5.125 1.00 90.50 72 HIS A O 1
ATOM 594 N N . MET A 1 73 ? -23.907 12.933 -3.724 1.00 90.12 73 MET A N 1
ATOM 595 C CA . MET A 1 73 ? -23.352 13.642 -2.571 1.00 90.12 73 MET A CA 1
ATOM 596 C C . MET A 1 73 ? -21.893 14.076 -2.771 1.00 90.12 73 MET A C 1
ATOM 598 O O . MET A 1 73 ? -21.547 15.194 -2.393 1.00 90.12 73 MET A O 1
ATOM 602 N N . VAL A 1 74 ? -21.050 13.237 -3.381 1.00 90.88 74 VAL A N 1
ATOM 603 C CA . VAL A 1 74 ? -19.660 13.599 -3.709 1.00 90.88 74 VAL A CA 1
ATOM 604 C C . VAL A 1 74 ? -19.627 14.759 -4.703 1.00 90.88 74 VAL A C 1
ATOM 606 O O . VAL A 1 74 ? -18.929 15.746 -4.477 1.00 90.88 74 VAL A O 1
ATOM 609 N N . MET A 1 75 ? -20.434 14.692 -5.764 1.00 90.38 75 MET A N 1
ATOM 610 C CA . MET A 1 75 ? -20.520 15.762 -6.759 1.00 90.38 75 MET A CA 1
ATOM 611 C C . MET A 1 75 ? -21.023 17.073 -6.138 1.00 90.38 75 MET A C 1
ATOM 613 O O . MET A 1 75 ? -20.424 18.123 -6.361 1.00 90.38 75 MET A O 1
ATOM 617 N N . CYS A 1 76 ? -22.063 17.028 -5.299 1.00 89.12 76 CYS A N 1
ATOM 618 C CA . CYS A 1 76 ? -22.537 18.203 -4.565 1.00 89.12 76 CYS A CA 1
ATOM 619 C C . CYS A 1 76 ? -21.449 18.812 -3.678 1.00 89.12 76 CYS A C 1
ATOM 621 O O . CYS A 1 76 ? -21.322 20.031 -3.640 1.00 89.12 76 CYS A O 1
ATOM 623 N N . SER A 1 77 ? -20.647 17.981 -3.007 1.00 87.31 77 SER A N 1
ATOM 624 C CA . SER A 1 77 ? -19.554 18.451 -2.155 1.00 87.31 77 SER A CA 1
ATOM 625 C C . SER A 1 77 ? -18.409 19.104 -2.931 1.00 87.31 77 SER A C 1
ATOM 627 O O . SER A 1 77 ? -17.733 19.959 -2.373 1.00 87.31 77 SER A O 1
ATOM 629 N N . ILE A 1 78 ? -18.138 18.681 -4.167 1.00 87.19 78 ILE A N 1
ATOM 630 C CA . ILE A 1 78 ? -17.032 19.220 -4.980 1.00 87.19 78 ILE A CA 1
ATOM 631 C C . ILE A 1 78 ? -17.429 20.528 -5.662 1.00 87.19 78 ILE A C 1
ATOM 633 O O . ILE A 1 78 ? -16.604 21.426 -5.810 1.00 87.19 78 ILE A O 1
ATOM 637 N N . TYR A 1 79 ? -18.684 20.623 -6.096 1.00 85.38 79 TYR A N 1
ATOM 638 C CA . TYR A 1 79 ? -19.197 21.765 -6.850 1.00 85.38 79 TYR A CA 1
ATOM 639 C C . TYR A 1 79 ? -20.034 22.736 -6.001 1.00 85.38 79 TYR A C 1
ATOM 641 O O . TYR A 1 79 ? -20.667 23.629 -6.561 1.00 85.38 79 TYR A O 1
ATOM 649 N N . ASP A 1 80 ? -20.040 22.573 -4.674 1.00 82.31 80 ASP A N 1
ATOM 650 C CA . ASP A 1 80 ? -20.790 23.394 -3.711 1.00 82.31 80 ASP A CA 1
ATOM 651 C C . ASP A 1 80 ? -22.297 23.521 -4.036 1.00 82.31 80 ASP A C 1
ATOM 653 O O . ASP A 1 80 ? -22.899 24.593 -3.933 1.00 82.31 80 ASP A O 1
ATOM 657 N N . PHE A 1 81 ? -22.936 22.410 -4.425 1.00 86.19 81 PHE A N 1
ATOM 658 C CA . PHE A 1 81 ? -24.385 22.351 -4.664 1.00 86.19 81 PHE A CA 1
ATOM 659 C C . PHE A 1 81 ? -25.167 21.887 -3.428 1.00 86.19 81 PHE A C 1
ATOM 661 O O . PHE A 1 81 ? -24.679 21.087 -2.631 1.00 86.19 81 PHE A O 1
ATOM 668 N N . ASP A 1 82 ? -26.427 22.328 -3.303 1.00 84.38 82 ASP A N 1
ATOM 669 C CA . ASP A 1 82 ? -27.336 21.841 -2.255 1.00 84.38 82 ASP A CA 1
ATOM 670 C C . ASP A 1 82 ? -27.611 20.336 -2.452 1.00 84.38 82 ASP A C 1
ATOM 672 O O . ASP A 1 82 ? -28.176 19.961 -3.487 1.00 84.38 82 ASP A O 1
ATOM 676 N N . PRO A 1 83 ? -27.272 19.470 -1.475 1.00 81.19 83 PRO A N 1
ATOM 677 C CA . PRO A 1 83 ? -27.476 18.025 -1.571 1.00 81.19 83 PRO A CA 1
ATOM 678 C C . PRO A 1 83 ? -28.950 17.620 -1.710 1.00 81.19 83 PRO A C 1
ATOM 680 O O . PRO A 1 83 ? -29.229 16.513 -2.170 1.00 81.19 83 PRO A O 1
ATOM 683 N N . ASN A 1 84 ? -29.895 18.497 -1.350 1.00 82.94 84 ASN A N 1
ATOM 684 C CA . ASN A 1 84 ? -31.330 18.265 -1.531 1.00 82.94 84 ASN A CA 1
ATOM 685 C C . ASN A 1 84 ? -31.808 18.540 -2.962 1.00 82.94 84 ASN A C 1
ATOM 687 O O . ASN A 1 84 ? -32.938 18.191 -3.309 1.00 82.94 84 ASN A O 1
ATOM 691 N N . THR A 1 85 ? -30.972 19.157 -3.800 1.00 79.19 85 THR A N 1
ATOM 692 C CA . THR A 1 85 ? -31.282 19.335 -5.218 1.00 79.19 85 THR A CA 1
ATOM 693 C C . THR A 1 85 ? -31.137 17.986 -5.913 1.00 79.19 85 THR A C 1
ATOM 695 O O . THR A 1 85 ? -30.077 17.373 -5.800 1.00 79.19 85 THR A O 1
ATOM 698 N N . PRO A 1 86 ? -32.159 17.492 -6.633 1.00 72.44 86 PRO A N 1
ATOM 699 C CA . PRO A 1 86 ? -32.024 16.256 -7.391 1.00 72.44 86 PRO A CA 1
ATOM 700 C C . PRO A 1 86 ? -30.964 16.442 -8.482 1.00 72.44 86 PRO A C 1
ATOM 702 O O . PRO A 1 86 ? -31.138 17.249 -9.395 1.00 72.44 86 PRO A O 1
ATOM 705 N N . GLY A 1 87 ? -29.852 15.718 -8.361 1.00 74.50 87 GLY A N 1
ATOM 706 C CA . GLY A 1 87 ? -28.810 15.671 -9.382 1.00 74.50 87 GLY A CA 1
ATOM 707 C C . GLY A 1 87 ? -29.117 14.652 -10.475 1.00 74.50 87 GLY A C 1
ATOM 708 O O . GLY A 1 87 ? -30.025 13.827 -10.353 1.00 74.50 87 GLY A O 1
ATOM 709 N N . THR A 1 88 ? -28.330 14.700 -11.548 1.00 82.19 88 THR A N 1
ATOM 710 C CA . THR A 1 88 ? -28.369 13.680 -12.600 1.00 82.19 88 THR A CA 1
ATOM 711 C C . THR A 1 88 ? -27.733 12.393 -12.067 1.00 82.19 88 THR A C 1
ATOM 713 O O . THR A 1 88 ? -26.552 12.416 -11.706 1.00 82.19 88 THR A O 1
ATOM 716 N N . PRO A 1 89 ? -28.471 11.274 -12.000 1.00 84.94 89 PRO A N 1
ATOM 717 C CA . PRO A 1 89 ? -27.915 10.009 -11.545 1.00 84.94 89 PRO A CA 1
ATOM 718 C C . PRO A 1 89 ? -26.906 9.464 -12.573 1.00 84.94 89 PRO A C 1
ATOM 720 O O . PRO A 1 89 ? -27.007 9.777 -13.765 1.00 84.94 89 PRO A O 1
ATOM 723 N N . PRO A 1 90 ? -25.921 8.658 -12.142 1.00 88.44 90 PRO A N 1
ATOM 724 C CA . PRO A 1 90 ? -24.812 8.245 -12.999 1.00 88.44 90 PRO A CA 1
ATOM 725 C C . PRO A 1 90 ? -25.265 7.444 -14.230 1.00 88.44 90 PRO A C 1
ATOM 727 O O . PRO A 1 90 ? -24.630 7.545 -15.275 1.00 88.44 90 PRO A O 1
ATOM 730 N N . GLU A 1 91 ? -26.388 6.719 -14.162 1.00 88.94 91 GLU A N 1
ATOM 731 C CA . GLU A 1 91 ? -26.951 5.960 -15.290 1.00 88.94 91 GLU A CA 1
ATOM 732 C C . GLU A 1 91 ? -27.493 6.853 -16.422 1.00 88.94 91 GLU A C 1
ATOM 734 O O . GLU A 1 91 ? -27.736 6.369 -17.526 1.00 88.94 91 GLU A O 1
ATOM 739 N N . GLN A 1 92 ? -27.718 8.144 -16.156 1.00 89.69 92 GLN A N 1
ATOM 740 C CA . GLN A 1 92 ? -28.220 9.113 -17.137 1.00 89.69 92 GLN A CA 1
ATOM 741 C C . GLN A 1 92 ? -27.106 9.927 -17.807 1.00 89.69 92 GLN A C 1
ATOM 743 O O . GLN A 1 92 ? -27.380 10.670 -18.750 1.00 89.69 92 GLN A O 1
ATOM 748 N N . LEU A 1 93 ? -25.862 9.803 -17.337 1.00 89.88 93 LEU A N 1
ATOM 749 C CA . LEU A 1 93 ? -24.707 10.449 -17.956 1.00 89.88 93 LEU A CA 1
ATOM 750 C C . LEU A 1 93 ? -24.280 9.691 -19.212 1.00 89.88 93 LEU A C 1
ATOM 752 O O . LEU A 1 93 ? -24.421 8.469 -19.305 1.00 89.88 93 LEU A O 1
ATOM 756 N N . SER A 1 94 ? -23.694 10.400 -20.179 1.00 93.44 94 SER A N 1
ATOM 757 C CA . SER A 1 94 ? -23.007 9.699 -21.261 1.00 93.44 94 SER A CA 1
ATOM 758 C C . SER A 1 94 ? -21.819 8.898 -20.698 1.00 93.44 94 SER A C 1
ATOM 760 O O . SER A 1 94 ? -21.212 9.312 -19.704 1.00 93.44 94 SER A O 1
ATOM 762 N N . PRO A 1 95 ? -21.406 7.787 -21.342 1.00 93.31 95 PRO A N 1
ATOM 763 C CA . PRO A 1 95 ? -20.279 6.984 -20.862 1.00 93.31 95 PRO A CA 1
ATOM 764 C C . PRO A 1 95 ? -18.997 7.798 -20.653 1.00 93.31 95 PRO A C 1
ATOM 766 O O . PRO A 1 95 ? -18.221 7.520 -19.744 1.00 93.31 95 PRO A O 1
ATOM 769 N N . ARG A 1 96 ? -18.783 8.829 -21.479 1.00 93.75 96 ARG A N 1
ATOM 770 C CA . ARG A 1 96 ? -17.637 9.730 -21.355 1.00 93.75 96 ARG A CA 1
ATOM 771 C C . ARG A 1 96 ? -17.742 10.619 -20.119 1.00 93.75 96 ARG A C 1
ATOM 773 O O . ARG A 1 96 ? -16.783 10.694 -19.367 1.00 93.75 96 ARG A O 1
ATOM 780 N N . GLU A 1 97 ? -18.889 11.256 -19.896 1.00 93.31 97 GLU A N 1
ATOM 781 C CA . GLU A 1 97 ? -19.096 12.134 -18.736 1.00 93.31 97 GLU A CA 1
ATOM 782 C C . GLU A 1 97 ? -18.991 11.367 -17.416 1.00 93.31 97 GLU A C 1
ATOM 784 O O . GLU A 1 97 ? -18.372 11.857 -16.477 1.00 93.31 97 GLU A O 1
ATOM 789 N N . TYR A 1 98 ? -19.535 10.148 -17.362 1.00 94.31 98 TYR A N 1
ATOM 790 C CA . TYR A 1 98 ? -19.397 9.269 -16.201 1.00 94.31 98 TYR A CA 1
ATOM 791 C C . TYR A 1 98 ? -17.935 8.893 -15.928 1.00 94.31 98 TYR A C 1
ATOM 793 O O . TYR A 1 98 ? -17.472 8.913 -14.792 1.00 94.31 98 TYR A O 1
ATOM 801 N N . ARG A 1 99 ? -17.169 8.563 -16.972 1.00 94.00 99 ARG A N 1
ATOM 802 C CA . ARG A 1 99 ? -15.746 8.245 -16.805 1.00 94.00 99 ARG A CA 1
ATOM 803 C C . ARG A 1 99 ? -14.927 9.456 -16.380 1.00 94.00 99 ARG A C 1
ATOM 805 O O . ARG A 1 99 ? -14.096 9.333 -15.482 1.00 94.00 99 ARG A O 1
ATOM 812 N N . ASP A 1 100 ? -15.178 10.607 -16.993 1.00 93.31 100 ASP A N 1
ATOM 813 C CA . ASP A 1 100 ? -14.483 11.848 -16.667 1.00 93.31 100 ASP A CA 1
ATOM 814 C C . ASP A 1 100 ? -14.784 12.277 -15.221 1.00 93.31 100 ASP A C 1
ATOM 816 O O . ASP A 1 100 ? -13.875 12.720 -14.518 1.00 93.31 100 ASP A O 1
ATOM 820 N N . SER A 1 101 ? -16.011 12.097 -14.723 1.00 92.69 101 SER A N 1
ATOM 821 C CA . SER A 1 101 ? -16.326 12.400 -13.324 1.00 92.69 101 SER A CA 1
ATOM 822 C C . SER A 1 101 ? -15.622 11.454 -12.352 1.00 92.69 101 SER A C 1
ATOM 824 O O . SER A 1 101 ? -15.010 11.929 -11.399 1.00 92.69 101 SER A O 1
ATOM 826 N N . LEU A 1 102 ? -15.616 10.139 -12.602 1.00 92.88 102 LEU A N 1
ATOM 827 C CA . LEU A 1 102 ? -14.905 9.183 -11.746 1.00 92.88 102 LEU A CA 1
ATOM 828 C C . LEU A 1 102 ? -13.407 9.487 -11.653 1.00 92.88 102 LEU A C 1
ATOM 830 O O . LEU A 1 102 ? -12.844 9.439 -10.564 1.00 92.88 102 LEU A O 1
ATOM 834 N N . LEU A 1 103 ? -12.771 9.833 -12.773 1.00 90.81 103 LEU A N 1
ATOM 835 C CA . LEU A 1 103 ? -11.339 10.138 -12.813 1.00 90.81 103 LEU A CA 1
ATOM 836 C C . LEU A 1 103 ? -10.966 11.411 -12.043 1.00 90.81 103 LEU A C 1
ATOM 838 O O . LEU A 1 103 ? -9.864 11.488 -11.502 1.00 90.81 103 LEU A O 1
ATOM 842 N N . ASN A 1 104 ? -11.851 12.409 -12.023 1.00 88.94 104 ASN A N 1
ATOM 843 C CA . ASN A 1 104 ? -11.548 13.727 -11.460 1.00 88.94 104 ASN A CA 1
ATOM 844 C C . ASN A 1 104 ? -12.092 13.933 -10.040 1.00 88.94 104 ASN A C 1
ATOM 846 O O . ASN A 1 104 ? -11.544 14.744 -9.295 1.00 88.94 104 ASN A O 1
ATOM 850 N N . CYS A 1 105 ? -13.163 13.231 -9.668 1.00 89.56 105 CYS A N 1
ATOM 851 C CA . CYS A 1 105 ? -13.920 13.499 -8.445 1.00 89.56 105 CYS A CA 1
ATOM 852 C C . CYS A 1 105 ? -13.873 12.358 -7.421 1.00 89.56 105 CYS A C 1
ATOM 854 O O . CYS A 1 105 ? -14.233 12.579 -6.267 1.00 89.56 105 CYS A O 1
ATOM 856 N N . PHE A 1 106 ? -13.444 11.154 -7.808 1.00 91.31 106 PHE A N 1
ATOM 857 C CA . PHE A 1 106 ? -13.508 9.966 -6.955 1.00 91.31 106 PHE A CA 1
ATOM 858 C C . PHE A 1 106 ? -12.127 9.317 -6.779 1.00 91.31 106 PHE A C 1
ATOM 860 O O . PHE A 1 106 ? -11.251 9.466 -7.636 1.00 91.31 106 PHE A O 1
ATOM 867 N N . PRO A 1 107 ? -11.906 8.567 -5.681 1.00 90.44 107 PRO A N 1
ATOM 868 C CA . PRO A 1 107 ? -10.729 7.717 -5.544 1.00 90.44 107 PRO A CA 1
ATOM 869 C C . PRO A 1 107 ? -10.587 6.750 -6.727 1.00 90.44 107 PRO A C 1
ATOM 871 O O . PRO A 1 107 ? -11.579 6.222 -7.240 1.00 90.44 107 PRO A O 1
ATOM 874 N N . LYS A 1 108 ? -9.340 6.475 -7.130 1.00 90.31 108 LYS A N 1
ATOM 875 C CA . LYS A 1 108 ? -9.016 5.665 -8.315 1.00 90.31 108 LYS A CA 1
ATOM 876 C C . LYS A 1 108 ? -9.744 4.314 -8.345 1.00 90.31 108 LYS A C 1
ATOM 878 O O . LYS A 1 108 ? -10.196 3.892 -9.408 1.00 90.31 108 LYS A O 1
ATOM 883 N N . ILE A 1 109 ? -9.911 3.675 -7.186 1.00 90.44 109 ILE A N 1
ATOM 884 C CA . ILE A 1 109 ? -10.592 2.380 -7.058 1.00 90.44 109 ILE A CA 1
ATOM 885 C C . ILE A 1 109 ? -12.008 2.368 -7.667 1.00 90.44 109 ILE A C 1
ATOM 887 O O . ILE A 1 109 ? -12.415 1.353 -8.227 1.00 90.44 109 ILE A O 1
ATOM 891 N N . PHE A 1 110 ? -12.749 3.485 -7.632 1.00 91.19 110 PHE A N 1
ATOM 892 C CA . PHE A 1 110 ? -14.089 3.553 -8.226 1.00 91.19 110 PHE A CA 1
ATOM 893 C C . PHE A 1 110 ? -14.041 3.492 -9.752 1.00 91.19 110 PHE A C 1
ATOM 895 O O . PHE A 1 110 ? -14.833 2.779 -10.360 1.00 91.19 110 PHE A O 1
ATOM 902 N N . CYS A 1 111 ? -13.093 4.199 -10.372 1.00 90.06 111 CYS A N 1
ATOM 903 C CA . CYS A 1 111 ? -12.902 4.171 -11.822 1.00 90.06 111 CYS A CA 1
ATOM 904 C C . CYS A 1 111 ? -12.510 2.774 -12.322 1.00 90.06 111 CYS A C 1
ATOM 906 O O . CYS A 1 111 ? -12.924 2.356 -13.408 1.00 90.06 111 CYS A O 1
ATOM 908 N N . ASP A 1 112 ? -11.711 2.059 -11.539 1.00 89.38 112 ASP A N 1
ATOM 909 C CA . ASP A 1 112 ? -11.203 0.753 -11.932 1.00 89.38 112 ASP A CA 1
ATOM 910 C C . ASP A 1 112 ? -12.254 -0.359 -11.742 1.00 89.38 112 ASP A C 1
ATOM 912 O O . ASP A 1 112 ? -12.388 -1.224 -12.608 1.00 89.38 112 ASP A O 1
ATOM 916 N N . LEU A 1 113 ? -13.037 -0.320 -10.655 1.00 88.81 113 LEU A N 1
ATOM 917 C CA . LEU A 1 113 ? -14.025 -1.361 -10.333 1.00 88.81 113 LEU A CA 1
ATOM 918 C C . LEU A 1 113 ? -15.418 -1.126 -10.924 1.00 88.81 113 LEU A C 1
ATOM 920 O O . LEU A 1 113 ? -16.144 -2.093 -11.154 1.00 88.81 113 LEU A O 1
ATOM 924 N N . PHE A 1 114 ? -15.796 0.126 -11.187 1.00 90.06 114 PHE A N 1
ATOM 925 C CA . PHE A 1 114 ? -17.105 0.485 -11.739 1.00 90.06 114 PHE A CA 1
ATOM 926 C C . PHE A 1 114 ? -16.931 1.179 -13.091 1.00 90.06 114 PHE A C 1
ATOM 928 O O . PHE A 1 114 ? -17.090 2.394 -13.215 1.00 90.06 114 PHE A O 1
ATOM 935 N N . PRO A 1 115 ? -16.562 0.417 -14.139 1.00 88.19 115 PRO A N 1
ATOM 936 C CA . PRO A 1 115 ? -16.377 0.970 -15.472 1.00 88.19 115 PRO A CA 1
ATOM 937 C C . PRO A 1 115 ? -17.677 1.476 -16.109 1.00 88.19 115 PRO A C 1
ATOM 939 O O . PRO A 1 115 ? -17.627 2.292 -17.033 1.00 88.19 115 PRO A O 1
ATOM 942 N N . GLU A 1 116 ? -18.811 0.989 -15.609 1.00 89.50 116 GLU A N 1
ATOM 943 C CA . GLU A 1 116 ? -20.171 1.368 -15.968 1.00 89.50 116 GLU A CA 1
ATOM 944 C C . GLU A 1 116 ? -20.955 1.706 -14.685 1.00 89.50 116 GLU A C 1
ATOM 946 O O . GLU A 1 116 ? -20.649 1.141 -13.628 1.00 89.50 116 GLU A O 1
ATOM 951 N N . PRO A 1 117 ? -21.964 2.596 -14.756 1.00 88.44 117 PRO A N 1
ATOM 952 C CA . PRO A 1 117 ? -22.798 2.948 -13.612 1.00 88.44 117 PRO A CA 1
ATOM 953 C C . PRO A 1 117 ? -23.470 1.732 -12.972 1.00 88.44 117 PRO A C 1
ATOM 955 O O . PRO A 1 117 ? -24.047 0.886 -13.657 1.00 88.44 117 PRO A O 1
ATOM 958 N N . VAL A 1 118 ? -23.456 1.684 -11.642 1.00 89.94 118 VAL A N 1
ATOM 959 C CA . VAL A 1 118 ? -24.180 0.689 -10.848 1.00 89.94 118 VAL A CA 1
ATOM 960 C C . VAL A 1 118 ? -25.076 1.395 -9.844 1.00 89.94 118 VAL A C 1
ATOM 962 O O . VAL A 1 118 ? -24.664 2.368 -9.228 1.00 89.94 118 VAL A O 1
ATOM 965 N N . GLN A 1 119 ? -26.286 0.887 -9.627 1.00 86.19 119 GLN A N 1
ATOM 966 C CA . GLN A 1 119 ? -27.188 1.492 -8.647 1.00 86.19 119 GLN A CA 1
ATOM 967 C C . GLN A 1 119 ? -26.822 1.084 -7.211 1.00 86.19 119 GLN A C 1
ATOM 969 O O . GLN A 1 119 ? -26.839 1.905 -6.294 1.00 86.19 119 GLN A O 1
ATOM 974 N N . TYR A 1 120 ? -26.476 -0.194 -7.016 1.00 90.00 120 TYR A N 1
ATOM 975 C CA . TYR A 1 120 ? -26.206 -0.766 -5.700 1.00 90.00 120 TYR A CA 1
ATOM 976 C C . TYR A 1 120 ? -24.895 -1.540 -5.661 1.00 90.00 120 TYR A C 1
ATOM 978 O O . TYR A 1 120 ? -24.626 -2.353 -6.544 1.00 90.00 120 TYR A O 1
ATOM 986 N N . ILE A 1 121 ? -24.136 -1.348 -4.582 1.00 88.69 121 ILE A N 1
ATOM 987 C CA . ILE A 1 121 ? -22.892 -2.069 -4.304 1.00 88.69 121 ILE A CA 1
ATOM 988 C C . ILE A 1 121 ? -23.099 -2.982 -3.093 1.00 88.69 121 ILE A C 1
ATOM 990 O O . ILE A 1 121 ? -23.707 -2.595 -2.090 1.00 88.69 121 ILE A O 1
ATOM 994 N N . ALA A 1 122 ? -22.620 -4.220 -3.204 1.00 86.94 122 ALA A N 1
ATOM 995 C CA . ALA A 1 122 ? -22.646 -5.194 -2.123 1.00 86.94 122 ALA A CA 1
ATOM 996 C C . ALA A 1 122 ? -21.437 -4.962 -1.185 1.00 86.94 122 ALA A C 1
ATOM 998 O O . ALA A 1 122 ? -20.299 -5.045 -1.655 1.00 86.94 122 ALA A O 1
ATOM 999 N N . PRO A 1 123 ? -21.647 -4.655 0.112 1.00 84.12 123 PRO A N 1
ATOM 1000 C CA . PRO A 1 123 ? -20.554 -4.274 1.012 1.00 84.12 123 PRO A CA 1
ATOM 1001 C C . PRO A 1 123 ? -19.528 -5.381 1.284 1.00 84.12 123 PRO A C 1
ATOM 1003 O O . PRO A 1 123 ? -18.365 -5.125 1.586 1.00 84.12 123 PRO A O 1
ATOM 1006 N N . ASP A 1 124 ? -19.966 -6.634 1.202 1.00 79.69 124 ASP A N 1
ATOM 1007 C CA . ASP A 1 124 ? -19.164 -7.825 1.466 1.00 79.69 124 ASP A CA 1
ATOM 1008 C C . ASP A 1 124 ? -18.136 -8.104 0.359 1.00 79.69 124 ASP A C 1
ATOM 1010 O O . ASP A 1 124 ? -17.061 -8.643 0.639 1.00 79.69 124 ASP A O 1
ATOM 1014 N N . GLN A 1 125 ? -18.431 -7.682 -0.875 1.00 76.06 125 GLN A N 1
ATOM 1015 C CA . GLN A 1 125 ? -17.599 -7.939 -2.051 1.00 76.06 125 GLN A CA 1
ATOM 1016 C C . GLN A 1 125 ? -16.302 -7.128 -2.068 1.00 76.06 125 GLN A C 1
ATOM 1018 O O . GLN A 1 125 ? -15.282 -7.627 -2.539 1.00 76.06 125 GLN A O 1
ATOM 1023 N N . ASN A 1 126 ? -16.315 -5.895 -1.554 1.00 78.06 126 ASN A N 1
ATOM 1024 C CA . ASN A 1 126 ? -15.125 -5.053 -1.505 1.00 78.06 126 ASN A CA 1
ATOM 1025 C C . ASN A 1 126 ? -15.165 -4.127 -0.283 1.00 78.06 126 ASN A C 1
ATOM 1027 O O . ASN A 1 126 ? -15.968 -3.189 -0.204 1.00 78.06 126 ASN A O 1
ATOM 1031 N N . LEU A 1 127 ? -14.278 -4.396 0.676 1.00 87.19 127 LEU A N 1
ATOM 1032 C CA . LEU A 1 127 ? -14.236 -3.660 1.934 1.00 87.19 127 LEU A CA 1
ATOM 1033 C C . LEU A 1 127 ? -13.752 -2.225 1.709 1.00 87.19 127 LEU A C 1
ATOM 1035 O O . LEU A 1 127 ? -14.239 -1.311 2.366 1.00 87.19 127 LEU A O 1
ATOM 1039 N N . LEU A 1 128 ? -12.831 -2.024 0.766 1.00 89.94 128 LEU A N 1
ATOM 1040 C CA . LEU A 1 128 ? -12.270 -0.716 0.436 1.00 89.94 128 LEU A CA 1
ATOM 1041 C C . LEU A 1 128 ? -13.318 0.223 -0.161 1.00 89.94 128 LEU A C 1
ATOM 1043 O O . LEU A 1 128 ? -13.405 1.375 0.243 1.00 89.94 128 LEU A O 1
ATOM 1047 N N . ILE A 1 129 ? -14.164 -0.271 -1.068 1.00 90.50 129 ILE A N 1
ATOM 1048 C CA . ILE A 1 129 ? -15.276 0.528 -1.600 1.00 90.50 129 ILE A CA 1
ATOM 1049 C C . ILE A 1 129 ? -16.253 0.899 -0.490 1.00 90.50 129 ILE A C 1
ATOM 1051 O O . ILE A 1 129 ? -16.632 2.059 -0.359 1.00 90.50 129 ILE A O 1
ATOM 1055 N N . THR A 1 130 ? -16.626 -0.071 0.343 1.00 90.69 130 THR A N 1
ATOM 1056 C CA . THR A 1 130 ? -17.526 0.184 1.473 1.00 90.69 130 THR A CA 1
ATOM 1057 C C . THR A 1 130 ? -16.944 1.229 2.417 1.00 90.69 130 THR A C 1
ATOM 1059 O O . THR A 1 130 ? -17.650 2.133 2.858 1.00 90.69 130 THR A O 1
ATOM 1062 N N . TRP A 1 131 ? -15.645 1.132 2.693 1.00 92.44 131 TRP A N 1
ATOM 1063 C CA . TRP A 1 131 ? -14.911 2.081 3.512 1.00 92.44 131 TRP A CA 1
ATOM 1064 C C . TRP A 1 131 ? -14.971 3.506 2.950 1.00 92.44 131 TRP A C 1
ATOM 1066 O O . TRP A 1 131 ? -15.321 4.425 3.689 1.00 92.44 131 TRP A O 1
ATOM 1076 N N . GLU A 1 132 ? -14.701 3.679 1.652 1.00 91.75 132 GLU A N 1
ATOM 1077 C CA . GLU A 1 132 ? -14.759 4.983 0.972 1.00 91.75 132 GLU A CA 1
ATOM 1078 C C . GLU A 1 132 ? -16.182 5.549 0.871 1.00 91.75 132 GLU A C 1
ATOM 1080 O O . GLU A 1 132 ? -16.383 6.766 0.845 1.00 91.75 132 GLU A O 1
ATOM 1085 N N . MET A 1 133 ? -17.196 4.684 0.878 1.00 92.19 133 MET A N 1
ATOM 1086 C CA . MET A 1 133 ? -18.608 5.066 0.916 1.00 92.19 133 MET A CA 1
ATOM 1087 C C . MET A 1 133 ? -19.083 5.422 2.339 1.00 92.19 133 MET A C 1
ATOM 1089 O O . MET A 1 133 ? -20.112 4.939 2.806 1.00 92.19 133 MET A O 1
ATOM 1093 N N . TRP A 1 134 ? -18.323 6.285 3.023 1.00 88.88 134 TRP A N 1
ATOM 1094 C CA . TRP A 1 134 ? -18.549 6.855 4.367 1.00 88.88 134 TRP A CA 1
ATOM 1095 C C . TRP A 1 134 ? -18.401 5.923 5.569 1.00 88.88 134 TRP A C 1
ATOM 1097 O O . TRP A 1 134 ? -18.300 6.414 6.696 1.00 88.88 134 TRP A O 1
ATOM 1107 N N . TYR A 1 135 ? -18.352 4.603 5.392 1.00 91.94 135 TYR A N 1
ATOM 1108 C CA . TYR A 1 135 ? -18.230 3.711 6.547 1.00 91.94 135 TYR A CA 1
ATOM 1109 C C . TYR A 1 135 ? -16.882 3.854 7.260 1.00 91.94 135 TYR A C 1
ATOM 1111 O O . TYR A 1 135 ? -16.843 3.733 8.482 1.00 91.94 135 TYR A O 1
ATOM 1119 N N . GLY A 1 136 ? -15.803 4.191 6.546 1.00 91.50 136 GLY A N 1
ATOM 1120 C CA . GLY A 1 136 ? -14.521 4.532 7.166 1.00 91.50 136 GLY A CA 1
ATOM 1121 C C . GLY A 1 136 ? -14.625 5.754 8.084 1.00 91.50 136 GLY A C 1
ATOM 1122 O O . GLY A 1 136 ? -14.122 5.733 9.208 1.00 91.50 136 GLY A O 1
ATOM 1123 N N . ASP A 1 137 ? -15.349 6.792 7.659 1.00 91.06 137 ASP A N 1
ATOM 1124 C CA . ASP A 1 137 ? -15.583 7.985 8.479 1.00 91.06 137 ASP A CA 1
ATOM 1125 C C . ASP A 1 137 ? -16.464 7.691 9.695 1.00 91.06 137 ASP A C 1
ATOM 1127 O O . ASP A 1 137 ? -16.193 8.206 10.780 1.00 91.06 137 ASP A O 1
ATOM 1131 N N . LEU A 1 138 ? -17.474 6.829 9.554 1.00 92.75 138 LEU A N 1
ATOM 1132 C CA . LEU A 1 138 ? -18.294 6.383 10.683 1.00 92.75 138 LEU A CA 1
ATOM 1133 C C . LEU A 1 138 ? -17.458 5.630 11.723 1.00 92.75 138 LEU A C 1
ATOM 1135 O O . LEU A 1 138 ? -17.544 5.946 12.908 1.00 92.75 138 LEU A O 1
ATOM 1139 N N . VAL A 1 139 ? -16.594 4.696 11.301 1.00 92.75 139 VAL A N 1
ATOM 1140 C CA . VAL A 1 139 ? -15.661 4.024 12.224 1.00 92.75 139 VAL A CA 1
ATOM 1141 C C . VAL A 1 139 ? -14.743 5.053 12.888 1.00 92.75 139 VAL A C 1
ATOM 1143 O O . VAL A 1 139 ? -14.531 5.009 14.097 1.00 92.75 139 VAL A O 1
ATOM 1146 N N . LYS A 1 140 ? -14.231 6.031 12.137 1.00 90.56 140 LYS A N 1
ATOM 1147 C CA . LYS A 1 140 ? -13.347 7.069 12.683 1.00 90.56 140 LYS A CA 1
ATOM 1148 C C . LYS A 1 140 ? -14.045 7.923 13.737 1.00 90.56 140 LYS A C 1
ATOM 1150 O O . LYS A 1 140 ? -13.426 8.259 14.743 1.00 90.56 140 LYS A O 1
ATOM 1155 N N . GLN A 1 141 ? -15.311 8.264 13.514 1.00 92.00 141 GLN A N 1
ATOM 1156 C CA . GLN A 1 141 ? -16.136 9.008 14.464 1.00 92.00 141 GLN A CA 1
ATOM 1157 C C . GLN A 1 141 ? -16.437 8.186 15.720 1.00 92.00 141 GLN A C 1
ATOM 1159 O O . GLN A 1 141 ? -16.266 8.697 16.825 1.00 92.00 141 GLN A O 1
ATOM 1164 N N . GLU A 1 142 ? -16.818 6.913 15.569 1.00 92.75 142 GLU A N 1
ATOM 1165 C CA . GLU A 1 142 ? -17.055 5.999 16.698 1.00 92.75 142 GLU A CA 1
ATOM 1166 C C . GLU A 1 142 ? -15.815 5.856 17.592 1.00 92.75 142 GLU A C 1
ATOM 1168 O O . GLU A 1 142 ? -15.934 5.745 18.810 1.00 92.75 142 GLU A O 1
ATOM 1173 N N . LEU A 1 143 ? -14.624 5.898 16.992 1.00 89.19 143 LEU A N 1
ATOM 1174 C CA . LEU A 1 143 ? -13.348 5.692 17.677 1.00 89.19 143 LEU A CA 1
ATOM 1175 C C . LEU A 1 143 ? -12.597 6.998 18.001 1.00 89.19 143 LEU A C 1
ATOM 1177 O O . LEU A 1 143 ? -11.448 6.954 18.445 1.00 89.19 143 LEU A O 1
ATOM 1181 N N . ALA A 1 144 ? -13.213 8.168 17.797 1.00 85.56 144 ALA A N 1
ATOM 1182 C CA . ALA A 1 144 ? -12.541 9.465 17.932 1.00 85.56 144 ALA A CA 1
ATOM 1183 C C . ALA A 1 144 ? -12.063 9.770 19.365 1.00 85.56 144 ALA A C 1
ATOM 1185 O O . ALA A 1 144 ? -11.06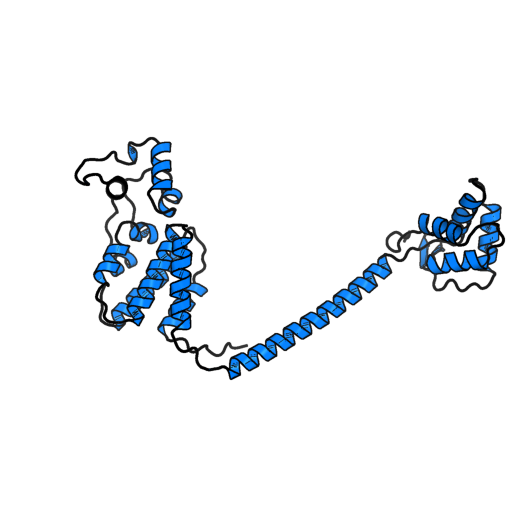5 10.469 19.542 1.00 85.56 144 ALA A O 1
ATOM 1186 N N . ASN A 1 145 ? -12.758 9.222 20.367 1.00 82.12 145 ASN A N 1
ATOM 1187 C CA . ASN A 1 145 ? -12.550 9.503 21.791 1.00 82.12 145 ASN A CA 1
ATOM 1188 C C . ASN A 1 145 ? -11.811 8.376 22.532 1.00 82.12 145 ASN A C 1
ATOM 1190 O O . ASN A 1 145 ? -11.940 8.253 23.745 1.00 82.12 145 ASN A O 1
ATOM 1194 N N . ILE A 1 146 ? -11.089 7.507 21.821 1.00 87.19 146 ILE A N 1
ATOM 1195 C CA . ILE A 1 146 ? -10.233 6.516 22.482 1.00 87.19 146 ILE A CA 1
ATOM 1196 C C . ILE A 1 146 ? -9.102 7.254 23.207 1.00 87.19 146 ILE A C 1
ATOM 1198 O O . ILE A 1 146 ? -8.308 7.950 22.570 1.00 87.19 146 ILE A O 1
ATOM 1202 N N . ASP A 1 147 ? -9.006 7.067 24.523 1.00 82.44 147 ASP A N 1
ATOM 1203 C CA . ASP A 1 147 ? -7.992 7.720 25.363 1.00 82.44 147 ASP A CA 1
ATOM 1204 C C . ASP A 1 147 ? -6.614 7.035 25.277 1.00 82.44 147 ASP A C 1
ATOM 1206 O O . ASP A 1 147 ? -5.603 7.589 25.705 1.00 82.44 147 ASP A O 1
ATOM 1210 N N . ASP A 1 148 ? -6.539 5.870 24.632 1.00 85.00 148 ASP A N 1
ATOM 1211 C CA . ASP A 1 148 ? -5.301 5.135 24.378 1.00 85.00 148 ASP A CA 1
ATOM 1212 C C . ASP A 1 148 ? -4.511 5.717 23.181 1.00 85.00 148 ASP A C 1
ATOM 1214 O O . ASP A 1 148 ? -4.980 5.776 22.038 1.00 85.00 148 ASP A O 1
ATOM 1218 N N . GLU A 1 149 ? -3.288 6.190 23.440 1.00 83.75 149 GLU A N 1
ATOM 1219 C CA . GLU A 1 149 ? -2.387 6.760 22.426 1.00 83.75 149 GLU A CA 1
ATOM 1220 C C . GLU A 1 149 ? -1.812 5.729 21.446 1.00 83.75 149 GLU A C 1
ATOM 1222 O O . GLU A 1 149 ? -1.622 6.041 20.261 1.00 83.75 149 GLU A O 1
ATOM 1227 N N . GLU A 1 150 ? -1.536 4.509 21.910 1.00 83.25 150 GLU A N 1
ATOM 1228 C CA . GLU A 1 150 ? -1.016 3.429 21.072 1.00 83.25 150 GLU A CA 1
ATOM 1229 C C . GLU A 1 150 ? -2.083 2.993 20.083 1.00 83.25 150 GLU A C 1
ATOM 1231 O O . GLU A 1 150 ? -1.848 2.944 18.875 1.00 83.25 150 GLU A O 1
ATOM 1236 N N . MET A 1 151 ? -3.293 2.789 20.581 1.00 86.88 151 MET A N 1
ATOM 1237 C CA . MET A 1 151 ? -4.433 2.417 19.777 1.00 86.88 151 MET A CA 1
ATOM 1238 C C . MET A 1 151 ? -4.782 3.482 18.739 1.00 86.88 151 MET A C 1
ATOM 1240 O O . MET A 1 151 ? -4.980 3.162 17.565 1.00 86.88 151 MET A O 1
ATOM 1244 N N . ARG A 1 152 ? -4.803 4.763 19.128 1.00 87.69 152 ARG A N 1
ATOM 1245 C CA . ARG A 1 152 ? -5.016 5.865 18.177 1.00 87.69 152 ARG A CA 1
ATOM 1246 C C . ARG A 1 152 ? -3.944 5.894 17.092 1.00 87.69 152 ARG A C 1
ATOM 1248 O O . ARG A 1 152 ? -4.264 6.153 15.931 1.00 87.69 152 ARG A O 1
ATOM 1255 N N . SER A 1 153 ? -2.690 5.622 17.451 1.00 88.75 153 SER A N 1
ATOM 1256 C CA . SER A 1 153 ? -1.583 5.532 16.494 1.00 88.75 153 SER A CA 1
ATOM 1257 C C . SER A 1 153 ? -1.784 4.385 15.502 1.00 88.75 153 SER A C 1
ATOM 1259 O O . SER A 1 153 ? -1.717 4.610 14.294 1.00 88.75 153 SER A O 1
ATOM 1261 N N . ILE A 1 154 ? -2.113 3.187 15.993 1.00 89.94 154 ILE A N 1
ATOM 1262 C CA . ILE A 1 154 ? -2.381 2.004 15.162 1.00 89.94 154 ILE A CA 1
ATOM 1263 C C . ILE A 1 154 ? -3.549 2.260 14.213 1.00 89.94 154 ILE A C 1
ATOM 1265 O O . ILE A 1 154 ? -3.420 2.057 13.007 1.00 89.94 154 ILE A O 1
ATOM 1269 N N . LEU A 1 155 ? -4.670 2.765 14.731 1.00 90.62 155 LEU A N 1
ATOM 1270 C CA . LEU A 1 155 ? -5.840 3.080 13.918 1.00 90.62 155 LEU A CA 1
ATOM 1271 C C . LEU A 1 155 ? -5.474 4.060 12.801 1.00 90.62 155 LEU A C 1
ATOM 1273 O O . LEU A 1 155 ? -5.787 3.797 11.645 1.00 90.62 155 LEU A O 1
ATOM 1277 N N . ARG A 1 156 ? -4.749 5.146 13.104 1.00 90.50 156 ARG A N 1
ATOM 1278 C CA . ARG A 1 156 ? -4.296 6.124 12.094 1.00 90.50 156 ARG A CA 1
ATOM 1279 C C . ARG A 1 156 ? -3.435 5.504 10.995 1.00 90.50 156 ARG A C 1
ATOM 1281 O O . ARG A 1 156 ? -3.598 5.880 9.839 1.00 90.50 156 ARG A O 1
ATOM 1288 N N . ILE A 1 157 ? -2.545 4.574 11.338 1.00 91.94 157 ILE A N 1
ATOM 1289 C CA . ILE A 1 157 ? -1.720 3.849 10.358 1.00 91.94 157 ILE A CA 1
ATOM 1290 C C . ILE A 1 157 ? -2.607 3.018 9.432 1.00 91.94 157 ILE A C 1
ATOM 1292 O O . ILE A 1 157 ? -2.410 3.036 8.219 1.00 91.94 157 ILE A O 1
ATOM 1296 N N . ILE A 1 158 ? -3.606 2.331 9.991 1.00 93.38 158 ILE A N 1
ATOM 1297 C CA . ILE A 1 158 ? -4.564 1.539 9.215 1.00 93.38 158 ILE A CA 1
ATOM 1298 C C . ILE A 1 158 ? -5.384 2.444 8.285 1.00 93.38 158 ILE A C 1
ATOM 1300 O O . ILE A 1 158 ? -5.492 2.142 7.099 1.00 93.38 158 ILE A O 1
ATOM 1304 N N . TYR A 1 159 ? -5.893 3.580 8.783 1.00 92.00 159 TYR A N 1
ATOM 1305 C CA . TYR A 1 159 ? -6.596 4.580 7.964 1.00 92.00 159 TYR A CA 1
ATOM 1306 C C . TYR A 1 159 ? -5.742 5.041 6.779 1.00 92.00 159 TYR A C 1
ATOM 1308 O O . TYR A 1 159 ? -6.208 5.013 5.641 1.00 92.00 159 TYR A O 1
ATOM 1316 N N . ASP A 1 160 ? -4.492 5.441 7.026 1.00 91.44 160 ASP A N 1
ATOM 1317 C CA . ASP A 1 160 ? -3.613 5.928 5.961 1.00 91.44 160 ASP A CA 1
ATOM 1318 C C . ASP A 1 160 ? -3.283 4.827 4.949 1.00 91.44 160 ASP A C 1
ATOM 1320 O O . ASP A 1 160 ? -3.249 5.090 3.750 1.00 91.44 160 ASP A O 1
ATOM 1324 N N . TYR A 1 161 ? -3.081 3.588 5.404 1.00 91.94 161 TYR A N 1
ATOM 1325 C CA . TYR A 1 161 ? -2.831 2.461 4.508 1.00 91.94 161 TYR A CA 1
ATOM 1326 C C . TYR A 1 161 ? -4.020 2.189 3.578 1.00 91.94 161 TYR A C 1
ATOM 1328 O O . TYR A 1 161 ? -3.834 1.985 2.378 1.00 91.94 161 TYR A O 1
ATOM 1336 N N . ILE A 1 162 ? -5.249 2.245 4.099 1.00 92.44 162 ILE A N 1
ATOM 1337 C CA . ILE A 1 162 ? -6.462 2.104 3.282 1.00 92.44 162 ILE A CA 1
ATOM 1338 C C . ILE A 1 162 ? -6.535 3.224 2.236 1.00 92.44 162 ILE A C 1
ATOM 1340 O O . ILE A 1 162 ? -6.787 2.952 1.063 1.00 92.44 162 ILE A O 1
ATOM 1344 N N . GLN A 1 163 ? -6.206 4.462 2.620 1.00 90.38 163 GLN A N 1
ATOM 1345 C CA . GLN A 1 163 ? -6.151 5.597 1.692 1.00 90.38 163 GLN A CA 1
ATOM 1346 C C . GLN A 1 163 ? -5.094 5.423 0.592 1.00 90.38 163 GLN A C 1
ATOM 1348 O O . GLN A 1 163 ? -5.330 5.794 -0.560 1.00 90.38 163 GLN A O 1
ATOM 1353 N N . VAL A 1 164 ? -3.946 4.810 0.899 1.00 89.81 164 VAL A N 1
ATOM 1354 C CA . VAL A 1 164 ? -2.958 4.420 -0.123 1.00 89.81 164 VAL A CA 1
ATOM 1355 C C . VAL A 1 164 ? -3.558 3.427 -1.114 1.00 89.81 164 VAL A C 1
ATOM 1357 O O . VAL A 1 164 ? -3.360 3.580 -2.319 1.00 89.81 164 VAL A O 1
ATOM 1360 N N . CYS A 1 165 ? -4.309 2.442 -0.618 1.00 89.00 165 CYS A N 1
ATOM 1361 C CA . CYS A 1 165 ? -4.909 1.403 -1.448 1.00 89.00 165 CYS A CA 1
ATOM 1362 C C . CYS A 1 165 ? -5.972 1.963 -2.407 1.00 89.00 165 CYS A C 1
ATOM 1364 O O . CYS A 1 165 ? -6.012 1.554 -3.561 1.00 89.00 165 CYS A O 1
ATOM 1366 N N . VAL A 1 166 ? -6.809 2.906 -1.964 1.00 89.12 166 VAL A N 1
ATOM 1367 C CA . VAL A 1 166 ? -7.981 3.368 -2.739 1.00 89.12 166 VAL A CA 1
ATOM 1368 C C . VAL A 1 166 ? -7.723 4.556 -3.664 1.00 89.12 166 VAL A C 1
ATOM 1370 O O . VAL A 1 166 ? -8.339 4.660 -4.726 1.00 89.12 166 VAL A O 1
ATOM 1373 N N . SER A 1 167 ? -6.829 5.469 -3.279 1.00 83.81 167 SER A N 1
ATOM 1374 C CA . SER A 1 167 ? -6.657 6.750 -3.976 1.00 83.81 167 SER A CA 1
ATOM 1375 C C . SER A 1 167 ? -5.708 6.662 -5.169 1.00 83.81 167 SER A C 1
ATOM 1377 O O . SER A 1 167 ? -5.931 7.305 -6.192 1.00 83.81 167 SER A O 1
ATOM 1379 N N . GLY A 1 168 ? -4.614 5.904 -5.033 1.00 70.56 168 GLY A N 1
ATOM 1380 C CA . GLY A 1 168 ? -3.485 5.947 -5.960 1.00 70.56 168 GLY A CA 1
ATOM 1381 C C . GLY A 1 168 ? -2.709 7.275 -5.970 1.00 70.56 168 GLY A C 1
ATOM 1382 O O . GLY A 1 168 ? -1.855 7.453 -6.840 1.00 70.56 168 GLY A O 1
ATOM 1383 N N . TRP A 1 169 ? -2.974 8.215 -5.050 1.00 78.12 169 TRP A N 1
ATOM 1384 C CA . TRP A 1 169 ? -2.282 9.510 -5.027 1.00 78.12 169 TRP A CA 1
ATOM 1385 C C . TRP A 1 169 ? -1.005 9.461 -4.171 1.00 78.12 169 TRP A C 1
ATOM 1387 O O . TRP A 1 169 ? -1.043 8.982 -3.033 1.00 78.12 169 TRP A O 1
ATOM 1397 N N . PRO A 1 170 ? 0.125 10.030 -4.645 1.00 81.06 170 PRO A N 1
ATOM 1398 C CA . PRO A 1 170 ? 1.405 9.962 -3.932 1.00 81.06 170 PRO A CA 1
ATOM 1399 C C . PRO A 1 170 ? 1.388 10.545 -2.513 1.00 81.06 170 PRO A C 1
ATOM 1401 O O . PRO A 1 170 ? 2.145 10.092 -1.655 1.00 81.06 170 PRO A O 1
ATOM 1404 N N . ILE A 1 171 ? 0.530 11.535 -2.250 1.00 83.38 171 ILE A N 1
ATOM 1405 C CA . ILE A 1 171 ? 0.455 12.199 -0.944 1.00 83.38 171 ILE A CA 1
ATOM 1406 C C . ILE A 1 171 ? 0.040 11.235 0.173 1.00 83.38 171 ILE A C 1
ATOM 1408 O O . ILE A 1 171 ? 0.653 11.243 1.237 1.00 83.38 171 ILE A O 1
ATOM 1412 N N . PHE A 1 172 ? -0.917 10.336 -0.077 1.00 86.44 172 PHE A N 1
ATOM 1413 C CA . PHE A 1 172 ? -1.338 9.357 0.927 1.00 86.44 172 PHE A CA 1
ATOM 1414 C C . PHE A 1 172 ? -0.235 8.341 1.210 1.00 86.44 172 PHE A C 1
ATOM 1416 O O . PHE A 1 172 ? -0.042 7.954 2.360 1.00 86.44 172 PHE A O 1
ATOM 1423 N N . HIS A 1 173 ? 0.560 7.981 0.196 1.00 85.06 173 HIS A N 1
ATOM 1424 C CA . HIS A 1 173 ? 1.730 7.125 0.385 1.00 85.06 173 HIS A CA 1
ATOM 1425 C C . HIS A 1 173 ? 2.782 7.803 1.267 1.00 85.06 173 HIS A C 1
ATOM 1427 O O . HIS A 1 173 ? 3.339 7.173 2.163 1.00 85.06 173 HIS A O 1
ATOM 1433 N N . GLN A 1 174 ? 3.037 9.098 1.064 1.00 84.38 174 GLN A N 1
ATOM 1434 C CA . GLN A 1 174 ? 3.938 9.866 1.927 1.00 84.38 174 GLN A CA 1
ATOM 1435 C C . GLN A 1 174 ? 3.415 9.950 3.366 1.00 84.38 174 GLN A C 1
ATOM 1437 O O . GLN A 1 174 ? 4.188 9.739 4.302 1.00 84.38 174 GLN A O 1
ATOM 1442 N N . CYS A 1 175 ? 2.117 10.209 3.553 1.00 86.62 175 CYS A N 1
ATOM 1443 C CA . CYS A 1 175 ? 1.489 10.237 4.875 1.00 86.62 175 CYS A CA 1
ATOM 1444 C C . CYS A 1 175 ? 1.614 8.890 5.593 1.00 86.62 175 CYS A C 1
ATOM 1446 O O . CYS A 1 175 ? 2.113 8.858 6.719 1.00 86.62 175 CYS A O 1
ATOM 1448 N N . PHE A 1 176 ? 1.242 7.795 4.923 1.00 91.31 176 PHE A N 1
ATOM 1449 C CA . PHE A 1 176 ? 1.364 6.444 5.463 1.00 91.31 176 PHE A CA 1
ATOM 1450 C C . PHE A 1 176 ? 2.812 6.127 5.833 1.00 91.31 176 PHE A C 1
ATOM 1452 O O . PHE A 1 176 ? 3.080 5.781 6.978 1.00 91.31 176 PHE A O 1
ATOM 1459 N N . MET A 1 177 ? 3.758 6.305 4.904 1.00 87.62 177 MET A N 1
ATOM 1460 C CA . MET A 1 177 ? 5.167 5.999 5.155 1.00 87.62 177 MET A CA 1
ATOM 1461 C C . MET A 1 177 ? 5.733 6.820 6.308 1.00 87.62 177 MET A C 1
ATOM 1463 O O . MET A 1 177 ? 6.465 6.276 7.128 1.00 87.62 177 MET A O 1
ATOM 1467 N N . SER A 1 178 ? 5.380 8.103 6.402 1.00 86.06 178 SER A N 1
ATOM 1468 C CA . SER A 1 178 ? 5.798 8.967 7.505 1.00 86.06 178 SER A CA 1
ATOM 1469 C C . SER A 1 178 ? 5.268 8.456 8.847 1.00 86.06 178 SER A C 1
ATOM 1471 O O . SER A 1 178 ? 6.059 8.200 9.754 1.00 86.06 178 SER A O 1
ATOM 1473 N N . ARG A 1 179 ? 3.952 8.212 8.971 1.00 87.62 179 ARG A N 1
ATOM 1474 C CA . ARG A 1 179 ? 3.352 7.739 10.233 1.00 87.62 179 ARG A CA 1
ATOM 1475 C C . ARG A 1 179 ? 3.794 6.330 10.603 1.00 87.62 179 ARG A C 1
ATOM 1477 O O . ARG A 1 179 ? 4.073 6.074 11.770 1.00 87.62 179 ARG A O 1
ATOM 1484 N N . TRP A 1 180 ? 3.885 5.435 9.625 1.00 89.00 180 TRP A N 1
ATOM 1485 C CA . TRP A 1 180 ? 4.362 4.072 9.823 1.00 89.00 180 TRP A CA 1
ATOM 1486 C C . TRP A 1 180 ? 5.813 4.062 10.304 1.00 89.00 180 TRP A C 1
ATOM 1488 O O . TRP A 1 180 ? 6.122 3.448 11.321 1.00 89.00 180 TRP A O 1
ATOM 1498 N N . THR A 1 181 ? 6.687 4.815 9.633 1.00 83.62 181 THR A N 1
ATOM 1499 C CA . THR A 1 181 ? 8.097 4.937 10.024 1.00 83.62 181 THR A CA 1
ATOM 1500 C C . THR A 1 181 ? 8.219 5.563 11.407 1.00 83.62 181 THR A C 1
ATOM 1502 O O . THR A 1 181 ? 8.945 5.043 12.246 1.00 83.62 181 THR A O 1
ATOM 1505 N N . GLN A 1 182 ? 7.468 6.629 11.693 1.00 81.44 182 GLN A N 1
ATOM 1506 C CA . GLN A 1 182 ? 7.461 7.244 13.017 1.00 81.44 182 GLN A CA 1
ATOM 1507 C C . GLN A 1 182 ? 7.033 6.242 14.094 1.00 81.44 182 GLN A C 1
ATOM 1509 O O . GLN A 1 182 ? 7.713 6.131 15.104 1.00 81.44 182 GLN A O 1
ATOM 1514 N N . TYR A 1 183 ? 5.963 5.477 13.870 1.00 82.69 183 TYR A N 1
ATOM 1515 C CA . TYR A 1 183 ? 5.478 4.472 14.818 1.00 82.69 183 TYR A CA 1
ATOM 1516 C C . TYR A 1 183 ? 6.468 3.321 15.052 1.00 82.69 183 TYR A C 1
ATOM 1518 O O . TYR A 1 183 ? 6.536 2.779 16.155 1.00 82.69 183 TYR A O 1
ATOM 1526 N N . LEU A 1 184 ? 7.260 2.962 14.038 1.00 76.31 184 LEU A N 1
ATOM 1527 C CA . LEU A 1 184 ? 8.361 2.009 14.182 1.00 76.31 184 LEU A CA 1
ATOM 1528 C C . LEU A 1 184 ? 9.569 2.597 14.929 1.00 76.31 184 LEU A C 1
ATOM 1530 O O . LEU A 1 184 ? 10.289 1.854 15.587 1.00 76.31 184 LEU A O 1
ATOM 1534 N N . LEU A 1 185 ? 9.816 3.906 14.819 1.00 70.69 185 LEU A N 1
ATOM 1535 C CA . LEU A 1 185 ? 10.989 4.576 15.397 1.00 70.69 185 LEU A CA 1
ATOM 1536 C C . LEU A 1 185 ? 10.769 5.127 16.816 1.00 70.69 185 LEU A C 1
ATOM 1538 O O . LEU A 1 185 ? 11.742 5.331 17.531 1.00 70.69 185 LEU A O 1
ATOM 1542 N N . THR A 1 186 ? 9.530 5.404 17.236 1.00 61.59 186 THR A N 1
ATOM 1543 C CA . THR A 1 186 ? 9.226 6.005 18.554 1.00 61.59 186 THR A CA 1
ATOM 1544 C C . THR A 1 186 ? 9.090 5.002 19.697 1.00 61.59 186 THR A C 1
ATOM 1546 O O . THR A 1 186 ? 8.872 5.406 20.838 1.00 61.59 186 THR A O 1
ATOM 1549 N N . ARG A 1 187 ? 9.199 3.704 19.424 1.00 57.78 187 ARG A N 1
ATOM 1550 C CA . ARG A 1 187 ? 9.195 2.651 20.445 1.00 57.78 187 ARG A CA 1
ATOM 1551 C C . ARG A 1 187 ? 10.606 2.103 20.544 1.00 57.78 187 ARG A C 1
ATOM 1553 O O . ARG A 1 187 ? 11.229 1.892 19.506 1.00 57.78 187 ARG A O 1
ATOM 1560 N N . GLU A 1 188 ? 11.090 1.936 21.775 1.00 45.44 188 GLU A N 1
ATOM 1561 C CA . GLU A 1 188 ? 12.421 1.410 22.080 1.00 45.44 188 GLU A CA 1
ATOM 1562 C C . GLU A 1 188 ? 12.673 0.172 21.218 1.00 45.44 188 GLU A C 1
ATOM 1564 O O . GLU A 1 188 ? 12.111 -0.900 21.441 1.00 45.44 188 GLU A O 1
ATOM 1569 N N . TRP A 1 189 ? 13.508 0.333 20.191 1.00 47.12 189 TRP A N 1
ATOM 1570 C CA . TRP A 1 189 ? 14.251 -0.803 19.686 1.00 47.12 189 TRP A CA 1
ATOM 1571 C C . TRP A 1 189 ? 15.017 -1.288 20.910 1.00 47.12 189 TRP A C 1
ATOM 1573 O O . TRP A 1 189 ? 15.655 -0.445 21.546 1.00 47.12 189 TRP A O 1
ATOM 1583 N N . PRO A 1 190 ? 14.924 -2.570 21.308 1.00 44.56 190 PRO A N 1
ATOM 1584 C CA . PRO A 1 190 ? 15.785 -3.043 22.376 1.00 44.56 190 PRO A CA 1
ATOM 1585 C C . PRO A 1 190 ? 17.200 -2.625 21.986 1.00 44.56 190 PRO A C 1
ATOM 1587 O O . PRO A 1 190 ? 17.595 -2.884 20.842 1.00 44.56 190 PRO A O 1
ATOM 1590 N N . ASP A 1 191 ? 17.889 -1.910 22.883 1.00 43.06 191 ASP A N 1
ATOM 1591 C CA . ASP A 1 191 ? 19.289 -1.486 22.764 1.00 43.06 191 ASP A CA 1
ATOM 1592 C C . ASP A 1 191 ? 20.169 -2.744 22.706 1.00 43.06 191 ASP A C 1
ATOM 1594 O O . ASP A 1 191 ? 20.927 -3.096 23.600 1.00 43.06 191 ASP A O 1
ATOM 1598 N N . ASN A 1 192 ? 20.024 -3.475 21.614 1.00 49.56 192 ASN A N 1
ATOM 1599 C CA . ASN A 1 192 ? 20.782 -4.635 21.210 1.00 49.56 192 ASN A CA 1
ATOM 1600 C C . ASN A 1 192 ? 21.845 -4.134 20.229 1.00 49.56 192 ASN A C 1
ATOM 1602 O O . ASN A 1 192 ? 22.103 -4.750 19.195 1.00 49.56 192 ASN A O 1
ATOM 1606 N N . GLU A 1 193 ? 22.445 -2.974 20.538 1.00 52.78 193 GLU A N 1
ATOM 1607 C CA . GLU A 1 193 ? 23.566 -2.412 19.788 1.00 52.78 193 GLU A CA 1
ATOM 1608 C C . GLU A 1 193 ? 24.647 -3.471 19.578 1.00 52.78 193 GLU A C 1
ATOM 1610 O O . GLU A 1 193 ? 25.229 -3.537 18.501 1.00 52.78 193 GLU A O 1
ATOM 1615 N N . ASP A 1 194 ? 24.884 -4.321 20.575 1.00 57.78 194 ASP A N 1
ATOM 1616 C CA . ASP A 1 194 ? 25.892 -5.374 20.503 1.00 57.78 194 ASP A CA 1
ATOM 1617 C C . ASP A 1 194 ? 25.497 -6.488 19.519 1.00 57.78 194 ASP A C 1
ATOM 1619 O O . ASP A 1 194 ? 26.325 -6.895 18.706 1.00 57.78 194 ASP A O 1
ATOM 1623 N N . PHE A 1 195 ? 24.220 -6.887 19.477 1.00 58.00 195 PHE A N 1
ATOM 1624 C CA . PHE A 1 195 ? 23.704 -7.818 18.465 1.00 58.00 195 PHE A CA 1
ATOM 1625 C C . PHE A 1 195 ? 23.785 -7.226 17.050 1.00 58.00 195 PHE A C 1
ATOM 1627 O O . PHE A 1 195 ? 24.187 -7.908 16.108 1.00 58.00 195 PHE A O 1
ATOM 1634 N N . TYR A 1 196 ? 23.437 -5.945 16.877 1.00 53.25 196 TYR A N 1
ATOM 1635 C CA . TYR A 1 196 ? 23.521 -5.285 15.572 1.00 53.25 196 TYR A CA 1
ATOM 1636 C C . TYR A 1 196 ? 24.968 -5.021 15.141 1.00 53.25 196 TYR A C 1
ATOM 1638 O O . TYR A 1 196 ? 25.263 -5.122 13.951 1.00 53.25 196 TYR A O 1
ATOM 1646 N N . LYS A 1 197 ? 25.887 -4.744 16.075 1.00 63.53 197 LYS A N 1
ATOM 1647 C CA . LYS A 1 197 ? 27.331 -4.652 15.803 1.00 63.53 197 LYS A CA 1
ATOM 1648 C C . LYS A 1 197 ? 27.889 -6.003 15.366 1.00 63.53 197 LYS A C 1
ATOM 1650 O O . LYS A 1 197 ? 28.632 -6.042 14.390 1.00 63.53 197 LYS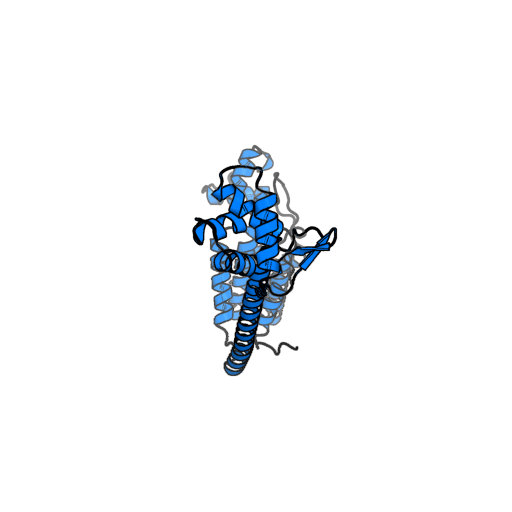 A O 1
ATOM 1655 N N . GLU A 1 198 ? 27.505 -7.094 16.025 1.00 67.38 198 GLU A N 1
ATOM 1656 C CA . GLU A 1 198 ? 27.910 -8.452 15.646 1.00 67.38 198 GLU A CA 1
ATOM 1657 C C . GLU A 1 198 ? 27.359 -8.832 14.264 1.00 67.38 198 GLU A C 1
ATOM 1659 O O . GLU A 1 198 ? 28.120 -9.213 13.377 1.00 67.38 198 GLU A O 1
ATOM 1664 N N . LYS A 1 199 ? 26.066 -8.591 14.011 1.00 61.66 199 LYS A N 1
ATOM 1665 C CA . LYS A 1 199 ? 25.440 -8.787 12.692 1.00 61.66 199 LYS A CA 1
ATOM 1666 C C . LYS A 1 199 ? 26.084 -7.954 11.589 1.00 61.66 199 LYS A C 1
ATOM 1668 O O . LYS A 1 199 ? 26.276 -8.443 10.479 1.00 61.66 199 LYS A O 1
ATOM 1673 N 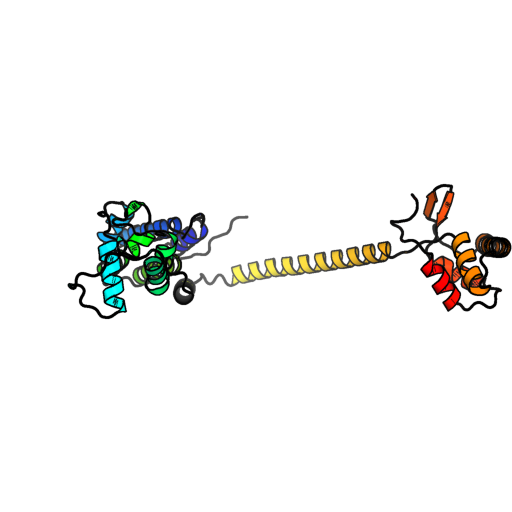N . TRP A 1 200 ? 26.414 -6.699 11.881 1.00 62.81 200 TRP A N 1
ATOM 1674 C CA . TRP A 1 200 ? 27.098 -5.816 10.943 1.00 62.81 200 TRP A CA 1
ATOM 1675 C C . TRP A 1 200 ? 28.515 -6.304 10.633 1.00 62.81 200 TRP A C 1
ATOM 1677 O O . TRP A 1 200 ? 28.947 -6.226 9.484 1.00 62.81 200 TRP A O 1
ATOM 1687 N N . LEU A 1 201 ? 29.234 -6.831 11.629 1.00 73.06 201 LEU A N 1
ATOM 1688 C CA . LEU A 1 201 ? 30.545 -7.447 11.432 1.00 73.06 201 LEU A CA 1
ATOM 1689 C C . LEU A 1 201 ? 30.438 -8.706 10.560 1.00 73.06 201 LEU A C 1
ATOM 1691 O O . LEU A 1 201 ? 31.163 -8.793 9.571 1.00 73.06 201 LEU A O 1
ATOM 1695 N N . GLU A 1 202 ? 29.487 -9.606 10.836 1.00 70.69 202 GLU A N 1
ATOM 1696 C CA . GLU A 1 202 ? 29.214 -10.790 10.000 1.00 70.69 202 GLU A CA 1
ATOM 1697 C C . GLU A 1 202 ? 28.876 -10.404 8.547 1.00 70.69 202 GLU A C 1
ATOM 1699 O O . GLU A 1 202 ? 29.399 -10.976 7.587 1.00 70.69 202 GLU A O 1
ATOM 1704 N N . GLU A 1 203 ? 28.008 -9.407 8.354 1.00 63.53 203 GLU A N 1
ATOM 1705 C CA . GLU A 1 203 ? 27.603 -8.961 7.019 1.00 63.53 203 GLU A CA 1
ATOM 1706 C C . GLU A 1 203 ? 28.751 -8.261 6.279 1.00 63.53 203 GLU A C 1
ATOM 1708 O O . GLU A 1 203 ? 28.920 -8.432 5.068 1.00 63.53 203 GLU A O 1
ATOM 1713 N N . LYS A 1 204 ? 29.579 -7.498 6.999 1.00 72.38 204 LYS A N 1
ATOM 1714 C CA . LYS A 1 204 ? 30.788 -6.882 6.454 1.00 72.38 204 LYS A CA 1
ATOM 1715 C C . LYS A 1 204 ? 31.787 -7.946 6.001 1.00 72.38 204 LYS A C 1
ATOM 1717 O O . LYS A 1 204 ? 32.292 -7.838 4.885 1.00 72.38 204 LYS A O 1
ATOM 1722 N N . GLU A 1 205 ? 32.020 -8.986 6.798 1.00 77.75 205 GLU A N 1
ATOM 1723 C CA . GLU A 1 205 ? 32.882 -10.112 6.423 1.00 77.75 205 GLU A CA 1
ATOM 1724 C C . GLU A 1 205 ? 32.361 -10.837 5.178 1.00 77.75 205 GLU A C 1
ATOM 1726 O O . GLU A 1 205 ? 33.130 -11.113 4.253 1.00 77.75 205 GLU A O 1
ATOM 1731 N N . LEU A 1 206 ? 31.048 -11.073 5.094 1.00 70.56 206 LEU A N 1
ATOM 1732 C CA . LEU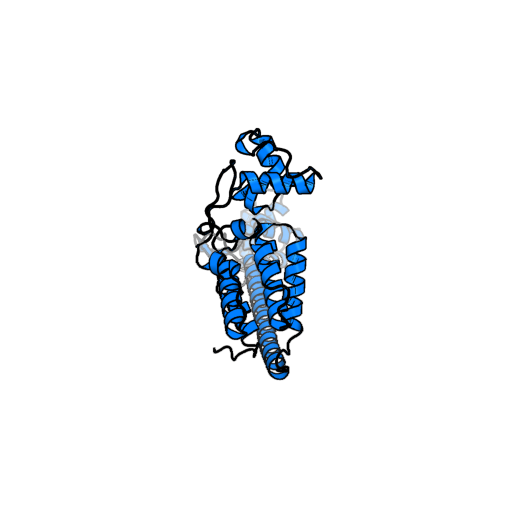 A 1 206 ? 30.412 -11.645 3.906 1.00 70.56 206 LEU A CA 1
ATOM 1733 C C . LEU A 1 206 ? 30.581 -10.745 2.679 1.00 70.56 206 LEU A C 1
ATOM 1735 O O . LEU A 1 206 ? 30.964 -11.231 1.615 1.00 70.56 206 LEU A O 1
ATOM 1739 N N . ARG A 1 207 ? 30.342 -9.434 2.801 1.00 64.44 207 ARG A N 1
ATOM 1740 C CA . ARG A 1 207 ? 30.535 -8.474 1.700 1.00 64.44 207 ARG A CA 1
ATOM 1741 C C . ARG A 1 207 ? 31.986 -8.445 1.231 1.00 64.44 207 ARG A C 1
ATOM 1743 O O . ARG A 1 207 ? 32.229 -8.457 0.026 1.00 64.44 207 ARG A O 1
ATOM 1750 N N . GLU A 1 208 ? 32.947 -8.454 2.147 1.00 79.50 208 GLU A N 1
ATOM 1751 C CA . GLU A 1 208 ? 34.373 -8.513 1.818 1.00 79.50 208 GLU A CA 1
ATOM 1752 C C . GLU A 1 208 ? 34.754 -9.851 1.161 1.00 79.50 208 GLU A C 1
ATOM 1754 O O . GLU A 1 208 ? 35.521 -9.868 0.195 1.00 79.50 208 GLU A O 1
ATOM 1759 N N . ALA A 1 209 ? 34.185 -10.972 1.611 1.00 73.69 209 ALA A N 1
ATOM 1760 C CA . ALA A 1 209 ? 34.359 -12.281 0.982 1.00 73.69 209 ALA A CA 1
ATOM 1761 C C . ALA A 1 209 ? 33.759 -12.331 -0.435 1.00 73.69 209 ALA A C 1
ATOM 1763 O O . ALA A 1 209 ? 34.407 -12.827 -1.362 1.00 73.69 209 ALA A O 1
ATOM 1764 N N . PHE A 1 210 ? 32.569 -11.759 -0.642 1.00 66.75 210 PHE A N 1
ATOM 1765 C CA . PHE A 1 210 ? 31.962 -11.617 -1.966 1.00 66.75 210 PHE A CA 1
ATOM 1766 C C . PHE A 1 210 ? 32.793 -10.712 -2.873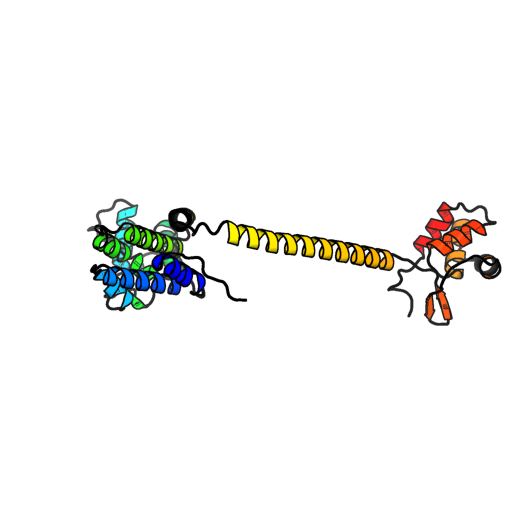 1.00 66.75 210 PHE A C 1
ATOM 1768 O O . PHE A 1 210 ? 33.007 -11.052 -4.032 1.00 66.75 210 PHE A O 1
ATOM 1775 N N . GLN A 1 211 ? 33.319 -9.597 -2.363 1.00 74.25 211 GLN A N 1
ATOM 1776 C CA . GLN A 1 211 ? 34.207 -8.720 -3.127 1.00 74.25 211 GLN A CA 1
ATOM 1777 C C . GLN A 1 211 ? 35.505 -9.428 -3.525 1.00 74.25 211 GLN A C 1
ATOM 1779 O O . GLN A 1 211 ? 35.910 -9.335 -4.682 1.00 74.25 211 GLN A O 1
ATOM 1784 N N . LYS A 1 212 ? 36.128 -10.190 -2.616 1.00 81.00 212 LYS A N 1
ATOM 1785 C CA . LYS A 1 212 ? 37.314 -11.010 -2.924 1.00 81.00 212 LYS A CA 1
ATOM 1786 C C . LYS A 1 212 ? 37.011 -12.074 -3.977 1.00 81.00 212 LYS A C 1
ATOM 1788 O O . LYS A 1 212 ? 37.784 -12.237 -4.917 1.00 81.00 212 LYS A O 1
ATOM 1793 N N . THR A 1 213 ? 35.875 -12.755 -3.852 1.00 75.06 213 THR A N 1
ATOM 1794 C CA . THR A 1 213 ? 35.443 -13.785 -4.807 1.00 75.06 213 THR A CA 1
ATOM 1795 C C . THR A 1 213 ? 35.134 -13.177 -6.173 1.00 75.06 213 THR A C 1
ATOM 1797 O O . THR A 1 213 ? 35.590 -13.687 -7.190 1.00 75.06 213 THR A O 1
ATOM 1800 N N . ASN A 1 214 ? 34.449 -12.035 -6.216 1.00 72.00 214 ASN A N 1
ATOM 1801 C CA . ASN A 1 214 ? 34.173 -11.314 -7.456 1.00 72.00 214 ASN A CA 1
ATOM 1802 C C . ASN A 1 214 ? 35.453 -10.780 -8.106 1.00 72.00 214 ASN A C 1
ATOM 1804 O O . ASN A 1 214 ? 35.577 -10.840 -9.323 1.00 72.00 214 ASN A O 1
ATOM 1808 N N . ALA A 1 215 ? 36.423 -10.301 -7.324 1.00 78.56 215 ALA A N 1
ATOM 1809 C CA . ALA A 1 215 ? 37.725 -9.891 -7.843 1.00 78.56 215 ALA A CA 1
ATOM 1810 C C . ALA A 1 215 ? 38.507 -11.083 -8.419 1.00 78.56 215 ALA A C 1
ATOM 1812 O O . ALA A 1 215 ? 39.124 -10.956 -9.477 1.00 78.56 215 ALA A O 1
ATOM 1813 N N . TYR A 1 216 ? 38.443 -12.247 -7.763 1.00 79.25 216 TYR A N 1
ATOM 1814 C CA . TYR A 1 216 ? 39.023 -13.488 -8.276 1.00 79.25 216 TYR A CA 1
ATOM 1815 C C . TYR A 1 216 ? 38.362 -13.918 -9.591 1.00 79.25 216 TYR A C 1
ATOM 1817 O O . TYR A 1 216 ? 39.061 -14.107 -10.581 1.00 79.25 216 TYR A O 1
ATOM 1825 N N . LEU A 1 217 ? 37.028 -13.972 -9.643 1.00 70.50 217 LEU A N 1
ATOM 1826 C CA . LEU A 1 217 ? 36.277 -14.326 -10.852 1.00 70.50 217 LEU A CA 1
ATOM 1827 C C . LEU A 1 217 ? 36.472 -13.311 -11.983 1.00 70.50 217 LEU A C 1
ATOM 1829 O O . LEU A 1 217 ? 36.535 -13.689 -13.147 1.00 70.50 217 LEU A O 1
ATOM 1833 N N . ALA A 1 218 ? 36.588 -12.018 -11.673 1.00 72.44 218 ALA A N 1
ATOM 1834 C CA . ALA A 1 218 ? 36.898 -10.990 -12.663 1.00 72.44 218 ALA A CA 1
ATOM 1835 C C . ALA A 1 218 ? 38.304 -11.184 -13.246 1.00 72.44 218 ALA A C 1
ATOM 1837 O O . ALA A 1 218 ? 38.486 -11.057 -14.456 1.00 72.44 218 ALA A O 1
ATOM 1838 N N . LYS A 1 219 ? 39.284 -11.537 -12.405 1.00 77.94 219 LYS A N 1
ATOM 1839 C CA . LYS A 1 219 ? 40.641 -11.871 -12.847 1.00 77.94 219 LYS A CA 1
ATOM 1840 C C . LYS A 1 219 ? 40.653 -13.137 -13.703 1.00 77.94 219 LYS A C 1
ATOM 1842 O O . LYS A 1 219 ? 41.240 -13.122 -14.777 1.00 77.94 219 LYS A O 1
ATOM 1847 N N . GLU A 1 220 ? 39.962 -14.189 -13.276 1.00 70.25 220 GLU A N 1
ATOM 1848 C CA . GLU A 1 220 ? 39.856 -15.445 -14.020 1.00 70.25 220 GLU A CA 1
ATOM 1849 C C . GLU A 1 220 ? 39.159 -15.226 -15.375 1.00 70.25 220 GLU A C 1
ATOM 1851 O O . GLU A 1 220 ? 39.655 -15.655 -16.411 1.00 70.25 220 GLU A O 1
ATOM 1856 N N . ASN A 1 221 ? 38.066 -14.458 -15.409 1.00 66.75 221 ASN A N 1
ATOM 1857 C CA . ASN A 1 221 ? 37.389 -14.074 -16.650 1.00 66.75 221 ASN A CA 1
ATOM 1858 C C . ASN A 1 221 ? 38.268 -13.217 -17.565 1.00 66.75 221 ASN A C 1
ATOM 1860 O O . ASN A 1 221 ? 38.190 -13.356 -18.786 1.00 66.75 221 ASN A O 1
ATOM 1864 N N . GLN A 1 222 ? 39.099 -12.336 -17.007 1.00 71.81 222 GLN A N 1
ATOM 1865 C CA . GLN A 1 222 ? 40.068 -11.570 -17.783 1.00 71.81 222 GLN A CA 1
ATOM 1866 C C . GLN A 1 222 ? 41.140 -12.494 -18.379 1.00 71.81 222 GLN A C 1
ATOM 1868 O O . GLN A 1 222 ? 41.415 -12.395 -19.571 1.00 71.81 222 GLN A O 1
ATOM 1873 N N . GLU A 1 223 ? 41.672 -13.439 -17.601 1.00 70.50 223 GLU A N 1
ATOM 1874 C CA . GLU A 1 223 ? 42.624 -14.455 -18.070 1.00 70.50 223 GLU A CA 1
ATOM 1875 C C . GLU A 1 223 ? 42.006 -15.350 -19.161 1.00 70.50 223 GLU A C 1
ATOM 1877 O O . GLU A 1 223 ? 42.629 -15.571 -20.200 1.00 70.50 223 GLU A O 1
ATOM 1882 N N . TYR A 1 224 ? 40.751 -15.785 -19.004 1.00 65.19 224 TYR A N 1
ATOM 1883 C CA . TYR A 1 224 ? 40.008 -16.510 -20.042 1.00 65.19 224 TYR A CA 1
ATOM 1884 C C . TYR A 1 224 ? 39.743 -15.654 -21.287 1.00 65.19 224 TYR A C 1
ATOM 1886 O O . TYR A 1 224 ? 39.877 -16.144 -22.408 1.00 65.19 224 TYR A O 1
ATOM 1894 N N . SER A 1 225 ? 39.372 -14.383 -21.120 1.00 59.56 225 SER A N 1
ATOM 1895 C CA . SER A 1 225 ? 39.149 -13.438 -22.222 1.00 59.56 225 SER A CA 1
ATOM 1896 C C . SER A 1 225 ? 40.435 -13.190 -23.008 1.00 59.56 225 SER A C 1
ATOM 1898 O O . SER A 1 225 ? 40.426 -13.195 -24.239 1.00 59.56 225 SER A O 1
ATOM 1900 N N . ASP A 1 226 ? 41.561 -13.043 -22.316 1.00 64.38 226 ASP A N 1
ATOM 1901 C CA . ASP A 1 226 ? 42.865 -12.859 -22.942 1.00 64.38 226 ASP A CA 1
ATOM 1902 C C . ASP A 1 226 ? 43.352 -14.156 -23.611 1.00 64.38 226 ASP A C 1
ATOM 1904 O O . ASP A 1 226 ? 43.843 -14.103 -24.740 1.00 64.38 226 ASP A O 1
ATOM 1908 N N . ALA A 1 227 ? 43.074 -15.327 -23.027 1.00 61.44 227 ALA A N 1
ATOM 1909 C CA . ALA A 1 227 ? 43.288 -16.626 -23.671 1.00 61.44 227 ALA A CA 1
ATOM 1910 C C . ALA A 1 227 ? 42.388 -16.848 -24.908 1.00 61.44 227 ALA A C 1
ATOM 1912 O O . ALA A 1 227 ? 42.792 -17.504 -25.869 1.00 61.44 227 ALA A O 1
ATOM 1913 N N . LEU A 1 228 ? 41.173 -16.290 -24.928 1.00 59.03 228 LEU A N 1
ATOM 1914 C CA . LEU A 1 228 ? 40.265 -16.313 -26.085 1.00 59.03 228 LEU A CA 1
ATOM 1915 C C . LEU A 1 228 ? 40.702 -15.348 -27.198 1.00 59.03 228 LEU A C 1
ATOM 1917 O O . LEU A 1 228 ? 40.436 -15.611 -28.375 1.00 59.03 228 LEU A O 1
ATOM 1921 N N . LYS A 1 229 ? 41.379 -14.247 -26.847 1.00 64.62 229 LYS A N 1
ATOM 1922 C CA . LYS A 1 229 ? 41.984 -13.307 -27.804 1.00 64.62 229 LYS A CA 1
ATOM 1923 C C . LYS A 1 229 ? 43.272 -13.840 -28.428 1.00 64.62 229 LYS A C 1
ATOM 1925 O O . LYS A 1 229 ? 43.704 -13.275 -29.435 1.00 64.62 229 LYS A O 1
ATOM 1930 N N . GLU A 1 230 ? 43.874 -14.903 -27.888 1.00 70.88 230 GLU A N 1
ATOM 1931 C CA . GLU A 1 230 ? 45.033 -15.535 -28.515 1.00 70.88 230 GLU A CA 1
ATOM 1932 C C . GLU A 1 230 ? 44.686 -16.022 -29.926 1.00 70.88 230 GLU A C 1
ATOM 1934 O O . GLU A 1 230 ? 43.796 -16.852 -30.158 1.00 70.88 230 GLU A O 1
ATOM 1939 N N . ARG A 1 231 ? 45.420 -15.477 -30.898 1.00 79.56 231 ARG A N 1
ATOM 1940 C CA . ARG A 1 231 ? 45.319 -15.853 -32.303 1.00 79.56 231 ARG A CA 1
ATOM 1941 C C . ARG A 1 231 ? 46.475 -16.761 -32.685 1.00 79.56 231 ARG A C 1
ATOM 1943 O O . ARG A 1 231 ? 47.599 -16.625 -32.198 1.00 79.56 231 ARG A O 1
ATOM 1950 N N . PHE A 1 232 ? 46.179 -17.661 -33.606 1.00 85.25 232 PHE A N 1
ATOM 1951 C CA . PHE A 1 232 ? 47.055 -18.719 -34.055 1.00 85.25 232 PHE A CA 1
ATOM 1952 C C . PHE A 1 232 ? 47.176 -18.694 -35.577 1.00 85.25 232 PHE A C 1
ATOM 1954 O O . PHE A 1 232 ? 46.237 -18.344 -36.296 1.00 85.25 232 PHE A O 1
ATOM 1961 N N . ILE A 1 233 ? 48.344 -19.073 -36.081 1.00 88.19 233 ILE A N 1
ATOM 1962 C CA . ILE A 1 233 ? 48.617 -19.154 -37.517 1.00 88.19 233 ILE A CA 1
ATOM 1963 C C . ILE A 1 233 ? 49.626 -20.272 -37.785 1.00 88.19 233 ILE A C 1
ATOM 1965 O O . ILE A 1 233 ? 50.404 -20.650 -36.906 1.00 88.19 233 ILE A O 1
ATOM 1969 N N . THR A 1 234 ? 49.614 -20.832 -38.994 1.00 88.50 234 THR A N 1
ATOM 1970 C CA . THR A 1 234 ? 50.671 -21.756 -39.420 1.00 88.50 234 THR A CA 1
ATOM 1971 C C . THR A 1 234 ? 51.873 -20.974 -39.950 1.00 88.50 234 THR A C 1
ATOM 1973 O O . THR A 1 234 ? 51.715 -19.903 -40.533 1.00 88.50 234 THR A O 1
ATOM 1976 N N . ILE A 1 235 ? 53.087 -21.516 -39.804 1.00 87.94 235 ILE A N 1
ATOM 1977 C CA . ILE A 1 235 ? 54.312 -20.873 -40.323 1.00 87.94 235 ILE A CA 1
ATOM 1978 C C . ILE A 1 235 ? 54.212 -20.656 -41.844 1.00 87.94 235 ILE A C 1
ATOM 1980 O O . ILE A 1 235 ? 54.659 -19.637 -42.358 1.00 87.94 235 ILE A O 1
ATOM 1984 N N . ALA A 1 236 ? 53.585 -21.592 -42.565 1.00 87.00 236 ALA A N 1
ATOM 1985 C CA . ALA A 1 236 ? 53.381 -21.489 -44.009 1.00 87.00 236 ALA A CA 1
ATOM 1986 C C . ALA A 1 236 ? 52.461 -20.315 -44.389 1.00 87.00 236 ALA A C 1
ATOM 1988 O O . ALA A 1 236 ? 52.786 -19.550 -45.294 1.00 87.00 236 ALA A O 1
ATOM 1989 N N . ASP A 1 237 ? 51.339 -20.143 -43.684 1.00 87.06 237 ASP A N 1
ATOM 1990 C CA . ASP A 1 237 ? 50.409 -19.041 -43.964 1.00 87.06 237 ASP A CA 1
ATOM 1991 C C . ASP A 1 237 ? 51.003 -17.687 -43.568 1.00 87.06 237 ASP A C 1
ATOM 1993 O O . ASP A 1 237 ? 50.818 -16.709 -44.289 1.00 87.06 237 ASP A O 1
ATOM 1997 N N . ALA A 1 238 ? 51.770 -17.641 -42.473 1.00 87.06 238 ALA A N 1
ATOM 1998 C CA . ALA A 1 238 ? 52.520 -16.455 -42.072 1.00 87.06 238 ALA A CA 1
ATOM 1999 C C . ALA A 1 238 ? 53.559 -16.052 -43.135 1.00 87.06 238 ALA A C 1
ATOM 2001 O O . ALA A 1 238 ? 53.597 -14.890 -43.531 1.00 87.06 238 ALA A O 1
ATOM 2002 N N . ALA A 1 239 ? 54.337 -17.005 -43.667 1.00 86.44 239 ALA A N 1
ATOM 2003 C CA . ALA A 1 239 ? 55.329 -16.731 -44.711 1.00 86.44 239 ALA A CA 1
ATOM 2004 C C . ALA A 1 239 ? 54.690 -16.169 -45.985 1.00 86.44 239 ALA A C 1
ATOM 2006 O O . ALA A 1 239 ? 55.160 -15.169 -46.525 1.00 86.44 239 ALA A 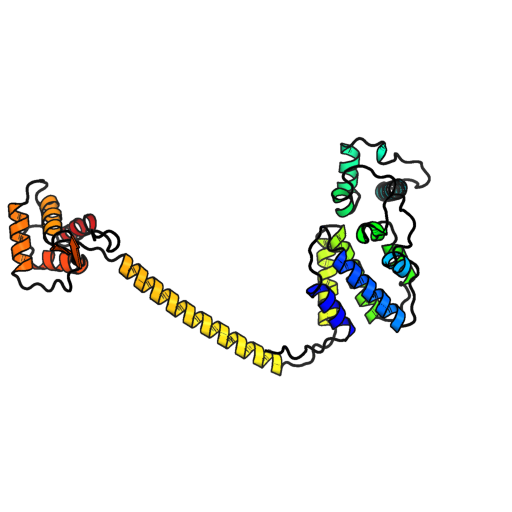O 1
ATOM 2007 N N . ARG A 1 240 ? 53.581 -16.768 -46.434 1.00 86.88 240 ARG A N 1
ATOM 2008 C CA . ARG A 1 240 ? 52.825 -16.264 -47.588 1.00 86.88 240 ARG A CA 1
ATOM 2009 C C . ARG A 1 240 ? 52.276 -14.865 -47.338 1.00 86.88 240 ARG A C 1
ATOM 2011 O O . ARG A 1 240 ? 52.384 -14.015 -48.213 1.00 86.88 240 ARG A O 1
ATOM 2018 N N . ALA A 1 241 ? 51.689 -14.622 -46.166 1.00 86.06 241 ALA A N 1
ATOM 2019 C CA . ALA A 1 241 ? 51.105 -13.327 -45.826 1.00 86.06 241 ALA A CA 1
ATOM 2020 C C . ALA A 1 241 ? 52.155 -12.209 -45.856 1.00 86.06 241 ALA A C 1
ATOM 2022 O O . ALA A 1 241 ? 51.929 -11.173 -46.476 1.00 86.06 241 ALA A O 1
ATOM 2023 N N . VAL A 1 242 ? 53.317 -12.450 -45.248 1.00 85.19 242 VAL A N 1
ATOM 2024 C CA . VAL A 1 242 ? 54.425 -11.489 -45.191 1.00 85.19 242 VAL A CA 1
ATOM 2025 C C . VAL A 1 242 ? 55.014 -11.229 -46.582 1.00 85.19 242 VAL A C 1
ATOM 2027 O O . VAL A 1 242 ? 55.195 -10.076 -46.968 1.00 85.19 242 VAL A O 1
ATOM 2030 N N . LEU A 1 243 ? 55.264 -12.275 -47.374 1.00 84.62 243 LEU A N 1
ATOM 2031 C CA . LEU A 1 243 ? 55.880 -12.126 -48.698 1.00 84.62 243 LEU A CA 1
ATOM 2032 C C . LEU A 1 243 ? 54.938 -11.518 -49.742 1.00 84.62 243 LEU A C 1
ATOM 2034 O O . LEU A 1 243 ? 55.399 -10.792 -50.618 1.00 84.62 243 LEU A O 1
ATOM 2038 N N . ARG A 1 244 ? 53.621 -11.740 -49.636 1.00 83.62 244 ARG A N 1
ATOM 2039 C CA . ARG A 1 244 ? 52.639 -11.052 -50.493 1.00 83.62 244 ARG A CA 1
ATOM 2040 C C . ARG A 1 244 ? 52.634 -9.545 -50.262 1.00 83.62 244 ARG A C 1
ATOM 2042 O O . ARG A 1 244 ? 52.527 -8.792 -51.224 1.00 83.62 244 ARG A O 1
ATOM 2049 N N . VAL A 1 245 ? 52.791 -9.105 -49.011 1.00 78.94 245 VAL A N 1
ATOM 2050 C CA . VAL A 1 245 ? 52.933 -7.677 -48.678 1.00 78.94 245 VAL A CA 1
ATOM 2051 C C . VAL A 1 245 ? 54.256 -7.124 -49.212 1.00 78.94 245 VAL A C 1
ATOM 2053 O O . VAL A 1 245 ? 54.286 -6.015 -49.735 1.00 78.94 245 VAL A O 1
ATOM 2056 N N . ALA A 1 246 ? 55.335 -7.904 -49.134 1.00 77.19 246 ALA A N 1
ATOM 2057 C CA . ALA A 1 246 ? 56.659 -7.487 -49.588 1.00 77.19 246 ALA A CA 1
ATOM 2058 C C . ALA A 1 246 ? 56.779 -7.353 -51.112 1.00 77.19 246 ALA A C 1
ATOM 2060 O O . ALA A 1 246 ? 57.343 -6.381 -51.604 1.00 77.19 246 ALA A O 1
ATOM 2061 N N . TYR A 1 247 ? 56.252 -8.327 -51.857 1.00 78.19 247 TYR A N 1
ATOM 2062 C CA . TYR A 1 247 ? 56.418 -8.394 -53.309 1.00 78.19 247 TYR A CA 1
ATOM 2063 C C . TYR A 1 247 ? 55.218 -7.863 -54.094 1.00 78.19 247 TYR A C 1
ATOM 2065 O O . TYR A 1 247 ? 55.319 -7.725 -55.309 1.00 78.19 247 TYR A O 1
ATOM 2073 N N . SER A 1 248 ? 54.093 -7.555 -53.433 1.00 72.94 248 SER A N 1
ATOM 2074 C CA . SER A 1 248 ? 52.840 -7.130 -54.084 1.00 72.94 248 SER A CA 1
ATOM 2075 C C . SER A 1 248 ? 52.398 -8.075 -55.217 1.00 72.94 248 SER A C 1
ATOM 2077 O O . SER A 1 248 ? 51.856 -7.646 -56.233 1.00 72.94 248 SER A O 1
ATOM 2079 N N . GLN A 1 249 ? 52.664 -9.373 -55.054 1.00 75.75 249 GLN A N 1
ATOM 2080 C CA . GLN A 1 249 ? 52.377 -10.432 -56.022 1.00 75.75 249 GLN A CA 1
ATOM 2081 C C . GLN A 1 249 ? 51.797 -11.651 -55.301 1.00 75.75 249 GLN A C 1
ATOM 2083 O O . GLN A 1 249 ? 52.183 -11.955 -54.172 1.00 75.75 249 GLN A O 1
ATOM 2088 N N . ASP A 1 250 ? 50.891 -12.375 -55.960 1.00 65.06 250 ASP A N 1
ATOM 2089 C CA . ASP A 1 250 ? 50.208 -13.527 -55.355 1.00 65.06 250 ASP A CA 1
ATOM 2090 C C . ASP A 1 250 ? 51.035 -14.822 -55.371 1.00 65.06 250 ASP A C 1
ATOM 2092 O O . ASP A 1 250 ? 50.845 -15.689 -54.509 1.00 65.06 250 ASP A O 1
ATOM 2096 N N . ASN A 1 251 ? 51.972 -14.953 -56.317 1.00 75.06 251 ASN A N 1
ATOM 2097 C CA . ASN A 1 251 ? 52.777 -16.157 -56.503 1.00 75.06 251 ASN A CA 1
ATOM 2098 C C . ASN A 1 251 ? 54.110 -16.075 -55.743 1.00 75.06 251 ASN A C 1
ATOM 2100 O O . ASN A 1 251 ? 55.140 -15.737 -56.315 1.00 75.06 251 ASN A O 1
ATOM 2104 N N . VAL A 1 252 ? 54.067 -16.394 -54.449 1.00 80.12 252 VAL A N 1
ATOM 2105 C CA . VAL A 1 252 ? 55.227 -16.361 -53.532 1.00 80.12 252 VAL A CA 1
ATOM 2106 C C . VAL A 1 252 ? 55.529 -17.730 -52.911 1.00 80.12 252 VAL A C 1
ATOM 2108 O O . VAL A 1 252 ? 56.162 -17.824 -51.863 1.00 80.12 252 VAL A O 1
ATOM 2111 N N . GLU A 1 253 ? 55.009 -18.814 -53.495 1.00 82.81 253 GLU A N 1
ATOM 2112 C CA . GLU A 1 253 ? 55.018 -20.145 -52.866 1.00 82.81 253 GLU A CA 1
ATOM 2113 C C . GLU A 1 253 ? 56.431 -20.703 -52.661 1.00 82.81 253 GLU A C 1
ATOM 2115 O O . GLU A 1 253 ? 56.707 -21.322 -51.634 1.00 82.81 253 GLU A O 1
ATOM 2120 N N . LYS A 1 254 ? 57.349 -20.460 -53.602 1.00 83.06 254 LYS A N 1
ATOM 2121 C CA . LYS A 1 254 ? 58.722 -20.976 -53.525 1.00 83.06 254 LYS A CA 1
ATOM 2122 C C . LYS A 1 254 ? 59.515 -20.277 -52.418 1.00 83.06 254 LYS A C 1
ATOM 2124 O O . LYS A 1 254 ? 60.197 -20.930 -51.627 1.00 83.06 254 LYS A O 1
ATOM 2129 N N . GLU A 1 255 ? 59.387 -18.959 -52.337 1.00 82.81 255 GLU A N 1
ATOM 2130 C CA . GLU A 1 255 ? 60.019 -18.091 -51.347 1.00 82.81 255 GLU A CA 1
ATOM 2131 C C . GLU A 1 255 ? 59.408 -18.319 -49.954 1.00 82.81 255 GLU A C 1
ATOM 2133 O O . GLU A 1 255 ? 60.129 -18.402 -48.955 1.00 82.81 255 GLU A O 1
ATOM 2138 N N . ALA A 1 256 ? 58.089 -18.520 -49.883 1.00 84.56 256 ALA A N 1
ATOM 2139 C CA . ALA A 1 256 ? 57.385 -18.833 -48.644 1.00 84.56 256 ALA A CA 1
ATOM 2140 C C . ALA A 1 256 ? 57.798 -20.195 -48.072 1.00 84.56 256 ALA A C 1
ATOM 2142 O O . ALA A 1 256 ? 58.022 -20.308 -46.863 1.00 84.56 256 ALA A O 1
ATOM 2143 N N . ASP A 1 257 ? 57.955 -21.222 -48.915 1.00 85.88 257 ASP A N 1
ATOM 2144 C CA . ASP A 1 257 ? 58.402 -22.547 -48.471 1.00 85.88 257 ASP A CA 1
ATOM 2145 C C . ASP A 1 257 ? 59.862 -22.514 -47.984 1.00 85.88 257 ASP A C 1
ATOM 2147 O O . ASP A 1 257 ? 60.198 -23.137 -46.972 1.00 85.88 257 ASP A O 1
ATOM 2151 N N . ALA A 1 258 ? 60.716 -21.713 -48.635 1.00 85.00 258 ALA A N 1
ATOM 2152 C CA . ALA A 1 258 ? 62.089 -21.482 -48.196 1.00 85.00 258 ALA A CA 1
ATOM 2153 C C . ALA A 1 258 ? 62.145 -20.800 -46.816 1.00 85.00 258 ALA A C 1
ATOM 2155 O O . ALA A 1 258 ? 62.861 -21.269 -45.928 1.00 85.00 258 ALA A O 1
ATOM 2156 N N . TRP A 1 259 ? 61.358 -19.742 -46.583 1.00 86.38 259 TRP A N 1
ATOM 2157 C CA . TRP A 1 259 ? 61.319 -19.073 -45.277 1.00 86.38 259 TRP A CA 1
ATOM 2158 C C . TRP A 1 259 ? 60.716 -19.971 -44.187 1.00 86.38 259 TRP A C 1
ATOM 2160 O O . TRP A 1 259 ? 61.258 -20.044 -43.080 1.00 86.38 259 TRP A O 1
ATOM 2170 N N . ARG A 1 260 ? 59.674 -20.753 -44.508 1.00 88.38 260 ARG A N 1
ATOM 2171 C CA . ARG A 1 260 ? 59.124 -21.765 -43.593 1.00 88.38 260 ARG A CA 1
ATOM 2172 C C . ARG A 1 260 ? 60.197 -22.758 -43.146 1.00 88.38 260 ARG A C 1
ATOM 2174 O O . ARG A 1 260 ? 60.300 -23.033 -41.948 1.00 88.38 260 ARG A O 1
ATOM 2181 N N . LYS A 1 261 ? 60.994 -23.290 -44.082 1.00 85.81 261 LYS A N 1
ATOM 2182 C CA . LYS A 1 261 ? 62.095 -24.219 -43.774 1.00 85.81 261 LYS A CA 1
ATOM 2183 C C . LYS A 1 261 ? 63.138 -23.568 -42.872 1.00 85.81 261 LYS A C 1
ATOM 2185 O O . LYS A 1 261 ? 63.451 -24.143 -41.838 1.00 85.81 261 LYS A O 1
ATOM 2190 N N . ARG A 1 262 ? 63.558 -22.326 -43.158 1.00 86.12 262 ARG A N 1
ATOM 2191 C CA . ARG A 1 262 ? 64.493 -21.571 -42.293 1.00 86.12 262 ARG A CA 1
ATOM 2192 C C . ARG A 1 262 ? 64.012 -21.480 -40.844 1.00 86.12 262 ARG A C 1
ATOM 2194 O O . ARG A 1 262 ? 64.802 -21.681 -39.930 1.00 86.12 262 ARG A O 1
ATOM 2201 N N . ILE A 1 263 ? 62.732 -21.183 -40.627 1.00 84.94 263 ILE A N 1
ATOM 2202 C CA . ILE A 1 263 ? 62.163 -21.067 -39.276 1.00 84.94 263 ILE A CA 1
ATOM 2203 C C . ILE A 1 263 ? 62.070 -22.437 -38.593 1.00 84.94 263 ILE A C 1
ATOM 2205 O O . ILE A 1 263 ? 62.393 -22.557 -37.414 1.00 84.94 263 ILE A O 1
ATOM 2209 N N . THR A 1 264 ? 61.661 -23.468 -39.336 1.00 81.69 264 THR A N 1
ATOM 2210 C CA . THR A 1 264 ? 61.457 -24.824 -38.796 1.00 81.69 264 THR A CA 1
ATOM 2211 C C . THR A 1 264 ? 62.787 -25.519 -38.474 1.00 81.69 264 THR A C 1
ATOM 2213 O O . THR A 1 264 ? 62.898 -26.206 -37.465 1.00 81.69 264 THR A O 1
ATOM 2216 N N . GLU A 1 265 ? 63.810 -25.320 -39.305 1.00 81.88 265 GLU A N 1
ATOM 2217 C CA . GLU A 1 265 ? 65.139 -25.934 -39.170 1.00 81.88 265 GLU A CA 1
ATOM 2218 C C . GLU A 1 265 ? 66.089 -25.085 -38.306 1.00 81.88 265 GLU A C 1
ATOM 2220 O O . GLU A 1 265 ? 67.001 -25.613 -37.671 1.00 81.88 265 GLU A O 1
ATOM 2225 N N . GLY A 1 266 ? 65.851 -23.772 -38.216 1.00 72.12 266 GLY A N 1
ATOM 2226 C CA . GLY A 1 266 ? 66.691 -22.799 -37.508 1.00 72.12 266 GLY A CA 1
ATOM 2227 C C . GLY A 1 266 ? 66.632 -22.847 -35.976 1.00 72.12 266 GLY A C 1
ATOM 2228 O O . GLY A 1 266 ? 67.103 -21.909 -35.335 1.00 72.12 266 GLY A O 1
ATOM 2229 N N . ARG A 1 267 ? 66.051 -23.902 -35.382 1.00 66.81 267 ARG A N 1
ATOM 2230 C CA . ARG A 1 267 ? 65.875 -24.092 -33.925 1.00 66.81 267 ARG A CA 1
ATOM 2231 C C . ARG A 1 267 ? 65.282 -22.867 -33.208 1.00 66.81 267 ARG A C 1
ATOM 2233 O O . ARG A 1 267 ? 65.683 -22.535 -32.094 1.00 66.81 267 ARG A O 1
ATOM 2240 N N . VAL A 1 268 ? 64.346 -22.166 -33.847 1.00 77.94 268 VAL A N 1
ATOM 2241 C CA . VAL A 1 268 ? 63.622 -21.070 -33.194 1.00 77.94 268 VAL A CA 1
ATOM 2242 C C . VAL A 1 268 ? 62.581 -21.671 -32.250 1.00 77.94 268 VAL A C 1
ATOM 2244 O O . VAL A 1 268 ? 61.794 -22.516 -32.666 1.00 77.94 268 VAL A O 1
ATOM 2247 N N . ASP A 1 269 ? 62.573 -21.243 -30.985 1.00 78.69 269 ASP A N 1
ATOM 2248 C CA . ASP A 1 269 ? 61.549 -21.667 -30.027 1.00 78.69 269 ASP A CA 1
ATOM 2249 C C . ASP A 1 269 ? 60.180 -21.080 -30.408 1.00 78.69 269 ASP A C 1
ATOM 2251 O O . ASP A 1 269 ? 59.909 -19.891 -30.213 1.00 78.69 269 ASP A O 1
ATOM 2255 N N . LEU A 1 270 ? 59.324 -21.935 -30.961 1.00 78.25 270 LEU A N 1
ATOM 2256 C CA . LEU A 1 270 ? 57.946 -21.615 -31.324 1.00 78.25 270 LEU A CA 1
ATOM 2257 C C . LEU A 1 270 ? 56.934 -22.032 -30.243 1.00 78.25 270 LEU A C 1
ATOM 2259 O O . LEU A 1 270 ? 55.751 -21.727 -30.396 1.00 78.25 270 LEU A O 1
ATOM 2263 N N . GLY A 1 271 ? 57.386 -22.671 -29.156 1.00 77.75 271 GLY A N 1
ATOM 2264 C CA . GLY A 1 271 ? 56.531 -23.239 -28.114 1.00 77.75 271 GLY A CA 1
ATOM 2265 C C . GLY A 1 271 ? 55.650 -24.400 -28.590 1.00 77.75 271 GLY A C 1
ATOM 2266 O O . GLY A 1 271 ? 55.882 -24.998 -29.647 1.00 77.75 271 GLY A O 1
ATOM 2267 N N . ASP A 1 272 ? 54.624 -24.706 -27.794 1.00 79.19 272 ASP A N 1
ATOM 2268 C CA . ASP A 1 272 ? 53.685 -25.794 -28.066 1.00 79.19 272 ASP A CA 1
ATOM 2269 C C . ASP A 1 272 ? 52.785 -25.487 -29.268 1.00 79.19 272 ASP A C 1
ATOM 2271 O O . ASP A 1 272 ? 52.168 -24.423 -29.377 1.00 79.19 272 ASP A O 1
ATOM 2275 N N . ALA A 1 273 ? 52.700 -26.450 -30.185 1.00 81.75 273 ALA A N 1
ATOM 2276 C CA . ALA A 1 273 ? 51.842 -26.362 -31.357 1.00 81.75 273 ALA A CA 1
ATOM 2277 C C . ALA A 1 273 ? 50.450 -26.927 -31.063 1.00 81.75 273 ALA A C 1
ATOM 2279 O O . ALA A 1 273 ? 50.323 -28.034 -30.541 1.00 81.75 273 ALA A O 1
ATOM 2280 N N . ILE A 1 274 ? 49.409 -26.236 -31.523 1.00 81.19 274 ILE A N 1
ATOM 2281 C CA . ILE A 1 274 ? 48.059 -26.799 -31.595 1.00 81.19 274 ILE A CA 1
ATOM 2282 C C . ILE A 1 274 ? 47.933 -27.565 -32.916 1.00 81.19 274 ILE A C 1
ATOM 2284 O O . ILE A 1 274 ? 48.142 -27.002 -33.995 1.00 81.19 274 ILE A O 1
ATOM 2288 N N . ALA A 1 275 ? 47.611 -28.856 -32.844 1.00 79.44 275 ALA A N 1
ATOM 2289 C CA . ALA A 1 275 ? 47.333 -29.671 -34.023 1.00 79.44 275 ALA A CA 1
ATOM 2290 C C . ALA A 1 275 ? 45.915 -29.385 -34.544 1.00 79.44 275 ALA A C 1
ATOM 2292 O O . ALA A 1 275 ? 44.956 -29.433 -33.780 1.00 79.44 275 ALA A O 1
ATOM 2293 N N . GLY A 1 276 ? 45.786 -29.088 -35.836 1.00 71.75 276 GLY A N 1
ATOM 2294 C CA . GLY A 1 276 ? 44.502 -28.997 -36.537 1.00 71.75 276 GLY A CA 1
ATOM 2295 C C . GLY A 1 276 ? 44.335 -30.105 -37.578 1.00 71.75 276 GLY A C 1
ATOM 2296 O O . GLY A 1 276 ? 45.207 -30.969 -37.737 1.00 71.75 276 GLY A O 1
ATOM 2297 N N . ARG A 1 277 ? 43.231 -30.058 -38.337 1.00 70.56 277 ARG A N 1
ATOM 2298 C CA . ARG A 1 277 ? 42.946 -31.026 -39.416 1.00 70.56 277 ARG A CA 1
ATOM 2299 C C . ARG A 1 277 ? 44.138 -31.248 -40.351 1.00 70.56 277 ARG A C 1
ATOM 2301 O O . ARG A 1 277 ? 44.866 -30.315 -40.695 1.00 70.56 277 ARG A O 1
ATOM 2308 N N . GLN A 1 278 ? 44.291 -32.495 -40.805 1.00 67.94 278 GLN A N 1
ATOM 2309 C CA . GLN A 1 278 ? 45.344 -32.933 -41.737 1.00 67.94 278 GLN A CA 1
ATOM 2310 C C . GLN A 1 278 ? 46.781 -32.742 -41.207 1.00 67.94 278 GLN A C 1
ATOM 2312 O O . GLN A 1 278 ? 47.722 -32.617 -41.985 1.00 67.94 278 GLN A O 1
ATOM 2317 N N . GLY A 1 279 ? 46.967 -32.707 -39.881 1.00 72.50 279 GLY A N 1
ATOM 2318 C CA . GLY A 1 279 ? 48.293 -32.632 -39.255 1.00 72.50 279 GLY A CA 1
ATOM 2319 C C . GLY A 1 279 ? 48.947 -31.249 -39.320 1.00 72.50 279 GLY A C 1
ATOM 2320 O O . GLY A 1 279 ? 50.147 -31.119 -39.065 1.00 72.50 279 GLY A O 1
ATOM 2321 N N . ARG A 1 280 ? 48.183 -30.201 -39.653 1.00 80.38 280 ARG A N 1
ATOM 2322 C CA . ARG A 1 280 ? 48.683 -28.821 -39.662 1.00 80.38 280 ARG A CA 1
ATOM 2323 C C . ARG A 1 280 ? 48.959 -28.353 -38.233 1.00 80.38 280 ARG A C 1
ATOM 2325 O O . ARG A 1 280 ? 48.126 -28.528 -37.350 1.00 80.38 280 ARG A O 1
ATOM 2332 N N . LYS A 1 281 ? 50.115 -27.722 -38.020 1.00 85.62 281 LYS A N 1
ATOM 2333 C CA . LYS A 1 281 ? 50.530 -27.169 -36.723 1.00 85.62 281 LYS A CA 1
ATOM 2334 C C . LYS A 1 281 ? 50.319 -25.659 -36.686 1.00 85.62 281 LYS A C 1
ATOM 2336 O O . LYS A 1 281 ? 50.854 -24.935 -37.530 1.00 85.62 281 LYS A O 1
ATOM 2341 N N . PHE A 1 282 ? 49.545 -25.209 -35.709 1.00 86.50 282 PHE A N 1
ATOM 2342 C CA . PHE A 1 282 ? 49.240 -23.810 -35.451 1.00 86.50 282 PHE A CA 1
ATOM 2343 C C . PHE A 1 282 ? 49.999 -23.326 -34.218 1.00 86.50 282 PHE A C 1
ATOM 2345 O O . PHE A 1 282 ? 50.056 -24.022 -33.207 1.00 86.50 282 PHE A O 1
ATOM 2352 N N . TYR A 1 283 ? 50.562 -22.125 -34.302 1.00 88.19 283 TYR A N 1
ATOM 2353 C CA . TYR A 1 283 ? 51.397 -21.534 -33.258 1.00 88.19 283 TYR A CA 1
ATOM 2354 C C . TYR A 1 283 ? 50.858 -20.160 -32.865 1.00 88.19 283 TYR A C 1
ATOM 2356 O O . TYR A 1 283 ? 50.224 -19.488 -33.684 1.00 88.19 283 TYR A O 1
ATOM 2364 N N . SER A 1 284 ? 51.129 -19.737 -31.627 1.00 87.00 284 SER A N 1
ATOM 2365 C CA . SER A 1 284 ? 50.772 -18.396 -31.147 1.00 87.00 284 SER A CA 1
ATOM 2366 C C . SER A 1 284 ? 51.423 -17.320 -32.020 1.00 87.00 284 SER A C 1
ATOM 2368 O O . SER A 1 284 ? 52.636 -17.335 -32.255 1.00 87.00 284 SER A O 1
ATOM 2370 N N . VAL A 1 285 ? 50.623 -16.359 -32.485 1.00 87.00 285 VAL A N 1
ATOM 2371 C CA . VAL A 1 285 ? 51.064 -15.284 -33.388 1.00 87.00 285 VAL A CA 1
ATOM 2372 C C . VAL A 1 285 ? 52.254 -14.505 -32.840 1.00 87.00 285 VAL A C 1
ATOM 2374 O O . VAL A 1 285 ? 53.177 -14.211 -33.593 1.00 87.00 285 VAL A O 1
ATOM 2377 N N . ALA A 1 286 ? 52.289 -14.225 -31.536 1.00 83.94 286 ALA A N 1
ATOM 2378 C CA . ALA A 1 286 ? 53.386 -13.478 -30.921 1.00 83.94 286 ALA A CA 1
ATOM 2379 C C . ALA A 1 286 ? 54.742 -14.190 -31.085 1.00 83.94 286 ALA A C 1
ATOM 2381 O O . ALA A 1 286 ? 55.766 -13.548 -31.331 1.00 83.94 286 ALA A O 1
ATOM 2382 N N . LYS A 1 287 ? 54.754 -15.525 -30.991 1.00 84.88 287 LYS A N 1
ATOM 2383 C CA . LYS A 1 287 ? 55.955 -16.349 -31.199 1.00 84.88 287 LYS A CA 1
ATOM 2384 C C . LYS A 1 287 ? 56.326 -16.422 -32.678 1.00 84.88 287 LYS A C 1
ATOM 2386 O O . LYS A 1 287 ? 57.501 -16.291 -33.016 1.00 84.88 287 LYS A O 1
ATOM 2391 N N . VAL A 1 288 ? 55.329 -16.559 -33.554 1.00 86.94 288 VAL A N 1
ATOM 2392 C CA . VAL A 1 288 ? 55.535 -16.586 -35.007 1.00 86.94 288 VAL A CA 1
ATOM 2393 C C . VAL A 1 288 ? 56.117 -15.258 -35.499 1.00 86.94 288 VAL A C 1
ATOM 2395 O O . VAL A 1 288 ? 57.148 -15.278 -36.158 1.00 86.94 288 VAL A O 1
ATOM 2398 N N . ILE A 1 289 ? 55.554 -14.107 -35.117 1.00 87.19 289 ILE A N 1
ATOM 2399 C CA . ILE A 1 289 ? 56.079 -12.779 -35.488 1.00 87.19 289 ILE A CA 1
ATOM 2400 C C . ILE A 1 289 ? 57.557 -12.652 -35.100 1.00 87.19 289 ILE A C 1
ATOM 2402 O O . ILE A 1 289 ? 58.384 -12.338 -35.953 1.00 87.19 289 ILE A O 1
ATOM 2406 N N . ARG A 1 290 ? 57.915 -12.987 -33.852 1.00 86.56 290 ARG A N 1
ATOM 2407 C CA . ARG A 1 290 ? 59.315 -12.949 -33.389 1.00 86.56 290 ARG A CA 1
ATOM 2408 C C . ARG A 1 290 ? 60.227 -13.871 -34.198 1.00 86.56 290 ARG A C 1
ATOM 2410 O O . ARG A 1 290 ? 61.366 -13.510 -34.484 1.00 86.56 290 ARG A O 1
ATOM 2417 N N . ALA A 1 291 ? 59.747 -15.057 -34.572 1.00 87.12 291 ALA A N 1
ATOM 2418 C CA . ALA A 1 291 ? 60.507 -15.990 -35.398 1.00 87.12 291 ALA A CA 1
ATOM 2419 C C . ALA A 1 291 ? 60.756 -15.444 -36.811 1.00 87.12 291 ALA A C 1
ATOM 2421 O O . ALA A 1 291 ? 61.869 -15.563 -37.328 1.00 87.12 291 ALA A O 1
ATOM 2422 N N . PHE A 1 292 ? 59.751 -14.808 -37.415 1.00 87.81 292 PHE A N 1
ATOM 2423 C CA . PHE A 1 292 ? 59.881 -14.159 -38.718 1.00 87.81 292 PHE A CA 1
ATOM 2424 C C . PHE A 1 292 ? 60.823 -12.956 -38.661 1.00 87.81 292 PHE A C 1
ATOM 2426 O O . PHE A 1 292 ? 61.724 -12.884 -39.486 1.00 87.81 292 PHE A O 1
ATOM 2433 N N . GLN A 1 293 ? 60.708 -12.089 -37.653 1.00 87.81 293 GLN A N 1
ATOM 2434 C CA . GLN A 1 293 ? 61.619 -10.954 -37.442 1.00 87.81 293 GLN A CA 1
ATOM 2435 C C . GLN A 1 293 ? 63.074 -11.421 -37.268 1.00 87.81 293 GLN A C 1
ATOM 2437 O O . GLN A 1 293 ? 63.977 -10.949 -37.952 1.00 87.81 293 GLN A O 1
ATOM 2442 N N . LYS A 1 294 ? 63.310 -12.440 -36.429 1.00 84.75 294 LYS A N 1
ATOM 2443 C CA . LYS A 1 294 ? 64.657 -12.985 -36.171 1.00 84.75 294 LYS A CA 1
ATOM 2444 C C . LYS A 1 294 ? 65.289 -13.674 -37.386 1.00 84.75 294 LYS A C 1
ATOM 2446 O O . LYS A 1 294 ? 66.510 -13.769 -37.475 1.00 84.75 294 LYS A O 1
ATOM 2451 N N . THR A 1 295 ? 64.472 -14.199 -38.297 1.00 81.94 295 THR A N 1
ATOM 2452 C CA . THR A 1 295 ? 64.932 -14.894 -39.514 1.00 81.94 295 THR A CA 1
ATOM 2453 C C . THR A 1 295 ? 64.760 -14.054 -40.777 1.00 81.94 295 THR A C 1
ATOM 2455 O O . THR A 1 295 ? 64.958 -14.570 -41.881 1.00 81.94 295 THR A O 1
ATOM 2458 N N . ASN A 1 296 ? 64.403 -12.778 -40.619 1.00 82.38 296 ASN A N 1
ATOM 2459 C CA . ASN A 1 296 ? 64.171 -11.865 -41.717 1.00 82.38 296 ASN A CA 1
ATOM 2460 C C . ASN A 1 296 ? 65.480 -11.606 -42.466 1.00 82.38 296 ASN A C 1
ATOM 2462 O O . ASN A 1 296 ? 66.465 -11.136 -41.900 1.00 82.38 296 ASN A O 1
ATOM 2466 N N . ARG A 1 297 ? 65.488 -11.954 -43.749 1.00 75.50 297 ARG A N 1
ATOM 2467 C CA . ARG A 1 297 ? 66.560 -11.619 -44.697 1.00 75.50 297 ARG A CA 1
ATOM 2468 C C . ARG A 1 297 ? 66.034 -10.780 -45.858 1.00 75.50 297 ARG A C 1
ATOM 2470 O O . ARG A 1 297 ? 66.772 -10.517 -46.800 1.00 75.50 297 ARG A O 1
ATOM 2477 N N . GLU A 1 298 ? 64.766 -10.396 -45.777 1.00 74.25 298 GLU A N 1
ATOM 2478 C CA . GLU A 1 298 ? 64.063 -9.610 -46.774 1.00 74.25 298 GLU A CA 1
ATOM 2479 C C . GLU A 1 298 ? 64.071 -8.134 -46.339 1.00 74.25 298 GLU A C 1
ATOM 2481 O O . GLU A 1 298 ? 64.233 -7.816 -45.159 1.00 74.25 298 GLU A O 1
ATOM 2486 N N . THR A 1 299 ? 63.853 -7.200 -47.264 1.00 77.31 299 THR A N 1
ATOM 2487 C CA . THR A 1 299 ? 63.742 -5.757 -46.966 1.00 77.31 299 THR A CA 1
ATOM 2488 C C . THR A 1 299 ? 62.362 -5.392 -46.401 1.00 77.31 299 THR A C 1
ATOM 2490 O O . THR A 1 299 ? 61.710 -4.466 -46.876 1.00 77.31 299 THR A O 1
ATOM 2493 N N . ILE A 1 300 ? 61.880 -6.161 -45.425 1.00 81.62 300 ILE A N 1
ATOM 2494 C CA . ILE A 1 300 ? 60.565 -5.992 -44.796 1.00 81.62 300 ILE A CA 1
ATOM 2495 C C . ILE A 1 300 ? 60.783 -5.500 -43.372 1.00 81.62 300 ILE A C 1
ATOM 2497 O O . ILE A 1 300 ? 61.637 -6.023 -42.660 1.00 81.62 300 ILE A O 1
ATOM 2501 N N . THR A 1 301 ? 60.016 -4.504 -42.943 1.00 85.81 301 THR A N 1
ATOM 2502 C CA . THR A 1 301 ? 60.115 -3.987 -41.573 1.00 85.81 301 THR A CA 1
ATOM 2503 C C . THR A 1 301 ? 59.420 -4.900 -40.563 1.00 85.81 301 THR A C 1
ATOM 2505 O O . THR A 1 301 ? 58.446 -5.587 -40.878 1.00 85.81 301 THR A O 1
ATOM 2508 N N . ASP A 1 302 ? 59.870 -4.853 -39.310 1.00 85.38 302 ASP A N 1
ATOM 2509 C CA . ASP A 1 302 ? 59.274 -5.623 -38.213 1.00 85.38 302 ASP A CA 1
ATOM 2510 C C . ASP A 1 302 ? 57.776 -5.336 -38.017 1.00 85.38 302 ASP A C 1
ATOM 2512 O O . ASP A 1 302 ? 57.022 -6.250 -37.670 1.00 85.38 302 ASP A O 1
ATOM 2516 N N . GLY A 1 303 ? 57.343 -4.096 -38.281 1.00 82.81 303 GLY A N 1
ATOM 2517 C CA . GLY A 1 303 ? 55.935 -3.690 -38.259 1.00 82.81 303 GLY A CA 1
ATOM 2518 C C . GLY A 1 303 ? 55.120 -4.339 -39.379 1.00 82.81 303 GLY A C 1
ATOM 2519 O O . GLY A 1 303 ? 54.082 -4.936 -39.114 1.00 82.81 303 GLY A O 1
ATOM 2520 N N . GLN A 1 304 ? 55.636 -4.344 -40.612 1.00 85.31 304 GLN A N 1
ATOM 2521 C CA . GLN A 1 304 ? 54.971 -4.998 -41.747 1.00 85.31 304 GLN A CA 1
ATOM 2522 C C . GLN A 1 304 ? 54.842 -6.516 -41.558 1.00 85.31 304 GLN A C 1
ATOM 2524 O O . GLN A 1 304 ? 53.826 -7.100 -41.934 1.00 85.31 304 GLN A O 1
ATOM 2529 N N . ILE A 1 305 ? 55.842 -7.157 -40.941 1.00 85.94 305 ILE A N 1
ATOM 2530 C CA . ILE A 1 305 ? 55.768 -8.574 -40.558 1.00 85.94 305 ILE A CA 1
ATOM 2531 C C . ILE A 1 305 ? 54.637 -8.792 -39.546 1.00 85.94 305 ILE A C 1
ATOM 2533 O O . ILE A 1 305 ? 53.824 -9.705 -39.713 1.00 85.94 305 ILE A O 1
ATOM 2537 N N . ALA A 1 306 ? 54.565 -7.959 -38.505 1.00 85.31 306 ALA A N 1
ATOM 2538 C CA . ALA A 1 306 ? 53.546 -8.076 -37.469 1.00 85.31 306 ALA A CA 1
ATOM 2539 C C . ALA A 1 306 ? 52.127 -7.869 -38.022 1.00 85.31 306 ALA A C 1
ATOM 2541 O O . ALA A 1 306 ? 51.237 -8.672 -37.734 1.00 85.31 306 ALA A O 1
ATOM 2542 N N . ASP A 1 307 ? 51.918 -6.848 -38.851 1.00 86.06 307 ASP A N 1
ATOM 2543 C CA . ASP A 1 307 ? 50.609 -6.512 -39.416 1.00 86.06 307 ASP A CA 1
ATOM 2544 C C . ASP A 1 307 ? 50.107 -7.594 -40.379 1.00 86.06 307 ASP A C 1
ATOM 2546 O O . ASP A 1 307 ? 48.964 -8.053 -40.270 1.00 86.06 307 ASP A O 1
ATOM 2550 N N . ALA A 1 308 ? 50.977 -8.077 -41.273 1.00 86.75 308 ALA A N 1
ATOM 2551 C CA . ALA A 1 308 ? 50.632 -9.117 -42.241 1.00 86.75 308 ALA A CA 1
ATOM 2552 C C . ALA A 1 308 ? 50.223 -10.433 -41.558 1.00 86.75 308 ALA A C 1
ATOM 2554 O O . ALA A 1 308 ? 49.254 -11.083 -41.965 1.00 86.75 308 ALA A O 1
ATOM 2555 N N . ILE A 1 309 ? 50.934 -10.817 -40.493 1.00 89.19 309 ILE A N 1
ATOM 2556 C CA . ILE A 1 309 ? 50.645 -12.037 -39.734 1.00 89.19 309 ILE A CA 1
ATOM 2557 C C . ILE A 1 309 ? 49.354 -11.874 -38.919 1.00 89.19 309 ILE A C 1
ATOM 2559 O O . ILE A 1 309 ? 48.495 -12.757 -38.959 1.00 89.19 309 ILE A O 1
ATOM 2563 N N . ASN A 1 310 ? 49.168 -10.746 -38.224 1.00 84.62 310 ASN A N 1
ATOM 2564 C CA . ASN A 1 310 ? 47.959 -10.481 -37.434 1.00 84.62 310 ASN A CA 1
ATOM 2565 C C . ASN A 1 310 ? 46.680 -10.456 -38.286 1.00 84.62 310 ASN A C 1
ATOM 2567 O O . ASN A 1 310 ? 45.633 -10.923 -37.827 1.00 84.62 310 ASN A O 1
ATOM 2571 N N . ALA A 1 311 ? 46.765 -9.962 -39.525 1.00 84.94 311 ALA A N 1
ATOM 2572 C CA . ALA A 1 311 ? 45.646 -9.910 -40.465 1.00 84.94 311 ALA A CA 1
ATOM 2573 C C . ALA A 1 311 ? 45.169 -11.297 -40.938 1.00 84.94 311 ALA A C 1
ATOM 2575 O O . ALA A 1 311 ? 44.024 -11.444 -41.369 1.00 84.94 311 ALA A O 1
ATOM 2576 N N . LYS A 1 312 ? 46.032 -12.321 -40.875 1.00 86.44 312 LYS A N 1
ATOM 2577 C CA . LYS A 1 312 ? 45.720 -13.699 -41.300 1.00 86.44 312 LYS A CA 1
ATOM 2578 C C . LYS A 1 312 ? 45.573 -14.688 -40.151 1.00 86.44 312 LYS A C 1
ATOM 2580 O O . LYS A 1 312 ? 45.232 -15.846 -40.386 1.00 86.44 312 LYS A O 1
ATOM 2585 N N . ALA A 1 313 ? 45.811 -14.248 -38.925 1.00 84.88 313 ALA A N 1
ATOM 2586 C CA . ALA A 1 313 ? 45.703 -15.103 -37.764 1.00 84.88 313 ALA A CA 1
ATOM 2587 C C . ALA A 1 313 ? 44.249 -15.395 -37.380 1.00 84.88 313 ALA A C 1
ATOM 2589 O O . ALA A 1 313 ? 43.368 -14.541 -37.475 1.00 84.88 313 ALA A O 1
ATOM 2590 N N . ILE A 1 314 ? 44.016 -16.611 -36.897 1.00 82.69 314 ILE A N 1
ATOM 2591 C CA . ILE A 1 314 ? 42.689 -17.137 -36.578 1.00 82.69 314 ILE A CA 1
ATOM 2592 C C . ILE A 1 314 ? 42.592 -17.307 -35.056 1.00 82.69 314 ILE A C 1
ATOM 2594 O O . ILE A 1 314 ? 43.535 -17.816 -34.450 1.00 82.69 314 ILE A O 1
ATOM 2598 N N . PRO A 1 315 ? 41.495 -16.892 -34.402 1.00 79.62 315 PRO A N 1
ATOM 2599 C CA . PRO A 1 315 ? 41.325 -17.121 -32.970 1.00 79.62 315 PRO A CA 1
ATOM 2600 C C . PRO A 1 315 ? 41.212 -18.620 -32.657 1.00 79.62 315 PRO A C 1
ATOM 2602 O O . PRO A 1 315 ? 40.707 -19.397 -33.472 1.00 79.62 315 PRO A O 1
ATOM 2605 N N . LYS A 1 316 ? 41.656 -19.028 -31.462 1.00 74.00 316 LYS A N 1
ATOM 2606 C CA . LYS A 1 316 ? 41.707 -20.439 -31.027 1.00 74.00 316 LYS A CA 1
ATOM 2607 C C . LYS A 1 316 ? 40.394 -21.205 -31.241 1.00 74.00 316 LYS A C 1
ATOM 2609 O O . LYS A 1 316 ? 40.409 -22.343 -31.696 1.00 74.00 316 LYS A O 1
ATOM 2614 N N . ASN A 1 317 ? 39.256 -20.566 -30.966 1.00 71.81 317 ASN A N 1
ATOM 2615 C CA . ASN A 1 317 ? 37.912 -21.142 -31.101 1.00 71.81 317 ASN A CA 1
ATOM 2616 C C . ASN A 1 317 ? 37.434 -21.334 -32.555 1.00 71.81 317 ASN A C 1
ATOM 2618 O O . ASN A 1 317 ? 36.405 -21.966 -32.774 1.00 71.81 317 ASN A O 1
ATOM 2622 N N . ARG A 1 318 ? 38.154 -20.791 -33.544 1.00 73.75 318 ARG A N 1
ATOM 2623 C CA . ARG A 1 318 ? 37.891 -20.970 -34.983 1.00 73.75 318 ARG A CA 1
ATOM 2624 C C . ARG A 1 318 ? 38.977 -21.782 -35.682 1.00 73.75 318 ARG A C 1
ATOM 2626 O O . ARG A 1 318 ? 38.985 -21.855 -36.911 1.00 73.75 318 ARG A O 1
ATOM 2633 N N . LEU A 1 319 ? 39.902 -22.373 -34.922 1.00 73.38 319 LEU A N 1
ATOM 2634 C CA . LEU A 1 319 ? 40.853 -23.314 -35.489 1.00 73.38 319 LEU A CA 1
ATOM 2635 C C . LEU A 1 319 ? 40.088 -24.506 -36.084 1.00 73.38 319 LEU A C 1
ATOM 2637 O O . LEU A 1 319 ? 39.140 -24.991 -35.465 1.00 73.38 319 LEU A O 1
ATOM 2641 N N . PRO A 1 320 ? 40.469 -24.976 -37.280 1.00 66.31 320 PRO A N 1
ATOM 2642 C CA . PRO A 1 320 ? 39.852 -26.150 -37.879 1.00 66.31 320 PRO A CA 1
ATOM 2643 C C . PRO A 1 320 ? 40.189 -27.387 -37.030 1.00 66.31 320 PRO A C 1
ATOM 2645 O O . PRO A 1 320 ? 41.289 -27.930 -37.161 1.00 66.31 320 PRO A O 1
ATOM 2648 N N . GLN A 1 321 ? 39.248 -27.781 -36.159 1.00 58.41 321 GLN A N 1
ATOM 2649 C CA . GLN A 1 321 ? 39.294 -28.994 -35.327 1.00 58.41 321 GLN A CA 1
ATOM 2650 C C . GLN A 1 321 ? 39.231 -30.248 -36.180 1.00 58.41 321 GLN A C 1
ATOM 2652 O O . GLN A 1 321 ? 38.200 -30.411 -36.878 1.00 58.41 321 GLN A O 1
#

Foldseek 3Di:
DDDDDQPDPPLLVQLVCLVVVQPPDDQQSQSSLLSLLVVLQVVCVVVVHDDPLSVCLNVQVDDWDFVQLLLLVQVCVVVVHDSPPDDDGLQRDDLVVSLVCCVPRHAPQCVVVPSDDDGTDRSNVGVLVVCRSCSVVSSCVSCVPPPDPLSVLSNQLSVLSSVVRGHVDVVSVVVNCVSVVCNVVVDDRPPVVVVVVVVVVVVVVVVVVVVVVVVVVVVVVVVVVVLQVFWKDAQLQLLQLLVCLQPVDNPCNVVSVVLSCCLVVVPQCQDDWDAAPPRTTIGGLVSSLVSCVVSDPGPGDSVSSSVSSVVPTDGPVPGHD

pLDDT: mean 81.04, std 12.33, range [27.95, 94.5]